Protein AF-A0A1V3XJY5-F1 (afdb_monomer)

Solvent-accessible surface area (backbone atoms only — not comparable to full-atom values): 13112 Å² total; per-residue (Å²): 131,85,22,52,78,32,74,66,42,52,51,49,52,53,53,47,43,46,50,48,40,36,87,58,99,60,91,80,76,44,44,42,53,53,15,54,51,52,55,47,29,68,76,37,78,92,48,68,68,65,47,76,50,72,48,94,48,39,51,38,57,68,57,44,88,86,52,63,75,58,64,58,42,40,54,30,63,40,58,57,73,48,75,45,55,51,95,55,73,90,61,71,82,46,46,55,86,82,66,56,80,56,16,53,60,34,31,56,31,50,77,70,73,41,82,72,57,94,84,62,56,71,54,31,76,89,36,78,92,41,70,87,46,62,41,77,49,71,97,41,44,71,60,53,54,51,49,56,62,69,66,51,61,64,62,57,70,70,58,37,50,54,39,39,50,50,39,51,64,69,44,48,86,78,39,88,88,59,67,62,64,63,60,25,72,59,42,61,77,93,46,23,66,64,46,42,53,51,43,50,52,51,51,44,68,73,67,53,76,83,77,76,79,88,77,82,89,131

Sequence (218 aa):
MYGGDSPQYQEAIRNMDYNLGRQLPTSMGGSGLLGAVADWEVANPTEQFSTLVVTDHGEIGPQNFSITHGFQSPRETATFLIFDPAFNDVRDGYINNSWQIVSTTPTIMDQFGIPPLPYMQGAPLTSANFDGTYVDPGPNLFSVLSADFAGQGYPDIATTLSLGSRTVAATIPYLVYSPIQNIVDAVPSFLQLPVSWLGAGVYQSLNTPHRSGSGSPA

InterPro domains:
  IPR017850 Alkaline-phosphatase-like, core domain superfamily [G3DSA:3.40.720.10] (1-133)
  IPR017850 Alkaline-phosphatase-like, core domain superfamily [SSF53649] (4-126)

Mean predicted aligned error: 12.39 Å

Foldseek 3Di:
DFWCPDPVVVVVVVVVCQQPWPPDPDDQATHHDVSVQVVVCVVVVVDHDWDKDKDPFAWDPDCLVVDTDQLQFLRGRDMDMDTDGPPDCPQPQKDFPVDDPLQPVQQVCVSVVHHDDPPRDDHHPPDPVCVPGIDRCDPCVVVVVVVSSVPGHGPPPVVSLVSLLVSCVVCVVVPPPPDLQSSLVSDPPVCSVVSVVSSVVVCCVVPVPPPPPPDDDD

Secondary structure (DSSP, 8-state):
---TTSHHHHHHHHHHHHHHHB--SSSS--BSHHHHHHHHHHH-TT----EEEE-S----SS-BTTB-SSS--HHHH---EEEE-TT--TTTT-B-TT--GGGHHHHHHHHTTPPPPTT--S--TTSGGGTTT-B--GGGHHHHHHHHHHTPPPPPHHHHHHHHHHHHHHHGGG-TTS-THHHHHHS-HHHHHHHHHHHHHHHHHHHS----------

Nearest PDB structures (foldseek):
  7p24-assembly1_AAA  TM=7.197E-01  e=1.206E+00  Bacteroides thetaiotaomicron VPI-5482
  7lj2-assembly2_B  TM=5.888E-01  e=2.680E+00  Bacteroides uniformis

pLDDT: mean 76.96, std 17.03, range [33.09, 96.44]

Structure (mmCIF, N/CA/C/O backbone):
data_AF-A0A1V3XJY5-F1
#
_entry.id   AF-A0A1V3XJY5-F1
#
loop_
_atom_site.group_PDB
_atom_site.id
_atom_site.type_symbol
_atom_site.label_atom_id
_atom_site.label_alt_id
_atom_site.label_comp_id
_atom_site.label_asym_id
_atom_site.label_entity_id
_atom_site.label_seq_id
_atom_site.pdbx_PDB_ins_code
_atom_site.Cartn_x
_atom_site.Cartn_y
_atom_site.Cartn_z
_atom_site.occupancy
_atom_site.B_iso_or_equiv
_atom_site.auth_seq_id
_atom_site.auth_comp_id
_atom_site.auth_asym_id
_atom_site.auth_atom_id
_atom_site.pdbx_PDB_model_num
ATOM 1 N N . MET A 1 1 ? 15.060 15.241 -14.725 1.00 64.00 1 MET A N 1
ATOM 2 C CA . MET A 1 1 ? 14.198 14.970 -13.555 1.00 64.00 1 MET A CA 1
ATOM 3 C C . MET A 1 1 ? 14.834 13.791 -12.808 1.00 64.00 1 MET A C 1
ATOM 5 O O . MET A 1 1 ? 15.702 13.142 -13.381 1.00 64.00 1 MET A O 1
ATOM 9 N N . TYR A 1 2 ? 14.582 13.617 -11.511 1.00 78.25 2 TYR A N 1
ATOM 10 C CA . TYR A 1 2 ? 15.312 12.647 -10.675 1.00 78.25 2 TYR A CA 1
ATOM 11 C C . TYR A 1 2 ? 14.572 11.289 -10.635 1.00 78.25 2 TYR A C 1
ATOM 13 O O . TYR A 1 2 ? 13.352 11.304 -10.738 1.00 78.25 2 TYR A O 1
ATOM 21 N N . GLY A 1 3 ? 15.279 10.151 -10.544 1.00 79.62 3 GLY A N 1
ATOM 22 C CA . GLY A 1 3 ? 14.688 8.792 -10.464 1.00 79.62 3 GLY A CA 1
ATOM 23 C C . GLY A 1 3 ? 14.810 8.160 -9.068 1.00 79.62 3 GLY A C 1
ATOM 24 O O . GLY A 1 3 ? 15.419 8.765 -8.188 1.00 79.62 3 GLY A O 1
ATOM 25 N N . GLY A 1 4 ? 14.296 6.940 -8.875 1.00 83.12 4 GLY A N 1
ATOM 26 C CA . GLY A 1 4 ? 14.170 6.271 -7.565 1.00 83.12 4 GLY A CA 1
ATOM 27 C C . GLY A 1 4 ? 15.469 6.068 -6.773 1.00 83.12 4 GLY A C 1
ATOM 28 O O . GLY A 1 4 ? 15.459 6.074 -5.546 1.00 83.12 4 GLY A O 1
ATOM 29 N N . ASP A 1 5 ? 16.609 5.972 -7.461 1.00 85.06 5 ASP A N 1
ATOM 30 C CA . ASP A 1 5 ? 17.930 5.810 -6.831 1.00 85.06 5 ASP A CA 1
ATOM 31 C C . ASP A 1 5 ? 18.604 7.160 -6.481 1.00 85.06 5 ASP A C 1
ATOM 33 O O . ASP A 1 5 ? 19.794 7.206 -6.163 1.00 85.06 5 ASP A O 1
ATOM 37 N N . SER A 1 6 ? 17.889 8.289 -6.580 1.00 87.44 6 SER A N 1
ATOM 38 C CA . SER A 1 6 ? 18.474 9.618 -6.380 1.00 87.44 6 SER A CA 1
ATOM 39 C C . SER A 1 6 ? 18.374 10.133 -4.933 1.00 87.44 6 SER A C 1
ATOM 41 O O . SER A 1 6 ? 17.432 9.805 -4.206 1.00 87.44 6 SER A O 1
ATOM 43 N N . PRO A 1 7 ? 19.271 11.055 -4.522 1.00 92.06 7 PRO A N 1
ATOM 44 C CA . PRO A 1 7 ? 19.133 11.767 -3.250 1.00 92.06 7 PRO A CA 1
ATOM 45 C C . PRO A 1 7 ? 17.808 12.531 -3.121 1.00 92.06 7 PRO A C 1
ATOM 47 O O . PRO A 1 7 ? 17.246 12.620 -2.040 1.00 92.06 7 PRO A O 1
ATOM 50 N N . GLN A 1 8 ? 17.273 13.068 -4.219 1.00 91.62 8 GLN A N 1
ATOM 51 C CA . GLN A 1 8 ? 16.001 13.796 -4.214 1.00 91.62 8 GLN A CA 1
ATOM 52 C C . GLN A 1 8 ? 14.806 12.874 -3.984 1.00 91.62 8 GLN A C 1
ATOM 54 O O . GLN A 1 8 ? 13.873 13.280 -3.298 1.00 91.62 8 GLN A O 1
ATOM 59 N N . TYR A 1 9 ? 14.837 11.647 -4.513 1.00 89.62 9 TYR A N 1
ATOM 60 C CA . TYR A 1 9 ? 13.829 10.642 -4.185 1.00 89.62 9 TYR A CA 1
ATOM 61 C C . TYR A 1 9 ? 13.901 10.277 -2.697 1.00 89.62 9 TYR A C 1
ATOM 63 O O . TYR A 1 9 ? 12.884 10.262 -2.010 1.00 89.62 9 TYR A O 1
ATOM 71 N N . GLN A 1 10 ? 15.112 10.113 -2.155 1.00 90.88 10 GLN A N 1
ATOM 72 C CA . GLN A 1 10 ? 15.310 9.881 -0.723 1.00 90.88 10 GLN A CA 1
ATOM 73 C C . GLN A 1 10 ? 14.744 11.022 0.145 1.00 90.88 10 GLN A C 1
ATOM 75 O O . GLN 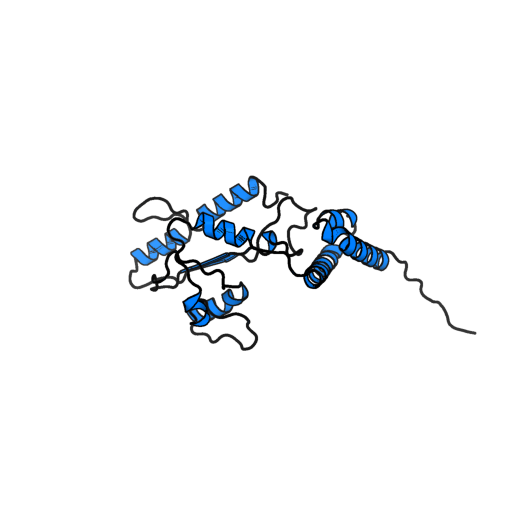A 1 10 ? 14.054 10.762 1.131 1.00 90.88 10 GLN A O 1
ATOM 80 N N . GLU A 1 11 ? 14.996 12.281 -0.221 1.00 93.75 11 GLU A N 1
ATOM 81 C CA . GLU A 1 11 ? 14.419 13.443 0.469 1.00 93.75 11 GLU A CA 1
ATOM 82 C C . GLU A 1 11 ? 12.893 13.509 0.323 1.00 93.75 11 GLU A C 1
ATOM 84 O O . GLU A 1 11 ? 12.199 13.850 1.279 1.00 93.75 11 GLU A O 1
ATOM 89 N N . ALA A 1 12 ? 12.342 13.134 -0.835 1.00 91.62 12 ALA A N 1
ATOM 90 C CA . ALA A 1 12 ? 10.897 13.062 -1.031 1.00 91.62 12 ALA A CA 1
ATOM 91 C C . ALA A 1 12 ? 10.245 12.037 -0.088 1.00 91.62 12 ALA A C 1
ATOM 93 O O . ALA A 1 12 ? 9.227 12.347 0.527 1.00 91.62 12 ALA A O 1
ATOM 94 N N . ILE A 1 13 ? 10.863 10.865 0.100 1.00 90.38 13 ILE A N 1
ATOM 95 C CA . ILE A 1 13 ? 10.392 9.862 1.067 1.00 90.38 13 ILE A CA 1
ATOM 96 C C . ILE A 1 13 ? 10.471 10.391 2.505 1.00 90.38 13 ILE A C 1
ATOM 98 O O . ILE A 1 13 ? 9.514 10.225 3.255 1.00 90.38 13 ILE A O 1
ATOM 102 N N . ARG A 1 14 ? 11.548 11.091 2.889 1.00 89.62 14 ARG A N 1
ATOM 103 C CA . ARG A 1 14 ? 11.651 11.729 4.220 1.00 89.62 14 ARG A CA 1
ATOM 104 C C . ARG A 1 14 ? 10.570 12.787 4.448 1.00 89.62 14 ARG A C 1
ATOM 106 O O . ARG A 1 14 ? 10.0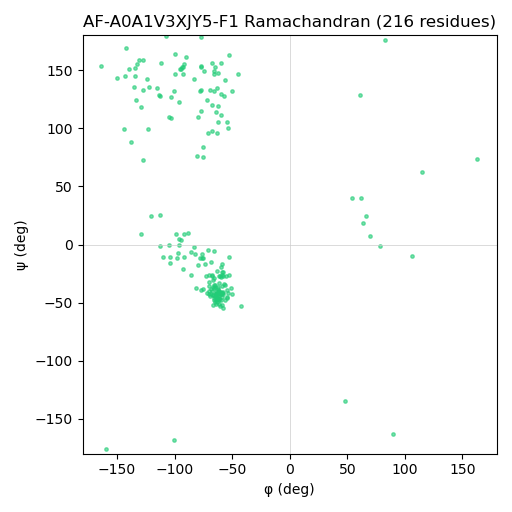12 12.874 5.538 1.00 89.62 14 ARG A O 1
ATOM 113 N N . ASN A 1 15 ? 10.263 13.581 3.426 1.00 90.62 15 ASN A N 1
ATOM 114 C CA . ASN A 1 15 ? 9.192 14.572 3.491 1.00 90.62 15 ASN A CA 1
ATOM 115 C C . ASN A 1 15 ? 7.811 13.911 3.577 1.00 90.62 15 ASN A C 1
ATOM 117 O O . ASN A 1 15 ? 6.942 14.408 4.290 1.00 90.62 15 ASN A O 1
ATOM 121 N N . MET A 1 16 ? 7.595 12.802 2.866 1.00 90.88 16 MET A N 1
ATOM 122 C CA . MET A 1 16 ? 6.364 12.018 2.966 1.00 90.88 16 MET A CA 1
ATOM 123 C C . MET A 1 16 ? 6.197 11.441 4.376 1.00 90.88 16 MET A C 1
ATOM 125 O O . MET A 1 16 ? 5.160 11.681 4.984 1.00 90.88 16 MET A O 1
ATOM 129 N N . ASP A 1 17 ? 7.232 10.800 4.929 1.00 88.25 17 ASP A N 1
ATOM 130 C CA . ASP A 1 17 ? 7.248 10.268 6.302 1.00 88.25 17 ASP A CA 1
ATOM 131 C C . ASP A 1 17 ? 6.894 11.348 7.338 1.00 88.25 17 ASP A C 1
ATOM 133 O O . ASP A 1 17 ? 6.023 11.155 8.187 1.00 88.25 17 ASP A O 1
ATOM 137 N N . TYR A 1 18 ? 7.487 12.540 7.202 1.00 84.94 18 TYR A N 1
ATOM 138 C CA . TYR A 1 18 ? 7.188 13.678 8.071 1.00 84.94 18 TYR A CA 1
ATOM 139 C C . TYR A 1 18 ? 5.716 14.117 8.019 1.00 84.94 18 TYR A C 1
ATOM 141 O O . TYR A 1 18 ? 5.127 14.402 9.061 1.00 84.94 18 TYR A O 1
ATOM 149 N N . ASN A 1 19 ? 5.122 14.174 6.822 1.00 87.94 19 ASN A N 1
ATOM 150 C CA . ASN A 1 19 ? 3.728 14.590 6.646 1.00 87.94 19 ASN A CA 1
ATOM 151 C C . ASN A 1 19 ? 2.729 13.504 7.062 1.00 87.94 19 ASN A C 1
ATOM 153 O O . ASN A 1 19 ? 1.683 13.823 7.630 1.00 87.94 19 ASN A O 1
ATOM 157 N N . LEU A 1 20 ? 3.033 12.236 6.769 1.00 88.81 20 LEU A N 1
ATOM 158 C CA . LEU A 1 20 ? 2.170 11.113 7.108 1.00 88.81 20 LEU A CA 1
ATOM 159 C C . LEU A 1 20 ? 2.099 10.945 8.623 1.00 88.81 20 LEU A C 1
ATOM 161 O O . LEU A 1 20 ? 1.011 10.920 9.187 1.00 88.81 20 LEU A O 1
ATOM 165 N N . GLY A 1 21 ? 3.242 10.866 9.290 1.00 78.50 21 GLY A N 1
ATOM 166 C CA . GLY A 1 21 ? 3.258 10.489 10.691 1.00 78.50 21 GLY A CA 1
ATOM 167 C C . GLY A 1 21 ? 4.635 10.058 11.137 1.00 78.50 21 GLY A C 1
ATOM 168 O O . GLY A 1 21 ? 4.860 8.868 11.335 1.00 78.50 21 GLY A O 1
ATOM 169 N N . ARG A 1 22 ? 5.570 10.996 11.308 1.00 66.25 22 ARG A N 1
ATOM 170 C CA . ARG A 1 22 ? 6.879 10.639 11.862 1.00 66.25 22 ARG A CA 1
ATOM 171 C C . ARG A 1 22 ? 6.691 10.106 13.284 1.00 66.25 22 ARG A C 1
ATOM 173 O O . ARG A 1 22 ? 6.264 10.857 14.163 1.00 66.25 22 ARG A O 1
ATOM 180 N N . GLN A 1 23 ? 7.085 8.853 13.532 1.00 53.00 23 GLN A N 1
ATOM 181 C CA . GLN A 1 23 ? 7.246 8.327 14.892 1.00 53.00 23 GLN A CA 1
ATOM 182 C C . GLN A 1 23 ? 8.354 9.120 15.597 1.00 53.00 23 GLN A C 1
ATOM 184 O O . GLN A 1 23 ? 9.549 8.863 15.428 1.00 53.00 23 GLN A O 1
ATOM 189 N N . LEU A 1 24 ? 7.969 10.136 16.365 1.00 49.34 24 LEU A N 1
ATOM 190 C CA . LEU A 1 24 ? 8.859 10.765 17.328 1.00 49.34 24 LEU A CA 1
ATOM 191 C C . LEU A 1 24 ? 8.844 9.938 18.622 1.00 49.34 24 LEU A C 1
ATOM 193 O O . LEU A 1 24 ? 7.796 9.424 19.012 1.00 49.34 24 LEU A O 1
ATOM 197 N N . PRO A 1 25 ? 9.992 9.785 19.300 1.00 44.50 25 PRO A N 1
ATOM 198 C CA . PRO A 1 25 ? 10.079 9.038 20.545 1.00 44.50 25 PRO A CA 1
ATOM 199 C C . PRO A 1 25 ? 9.484 9.855 21.699 1.00 44.50 25 PRO A C 1
ATOM 201 O O . PRO A 1 25 ? 10.233 10.389 22.509 1.00 44.50 25 PRO A O 1
ATOM 204 N N . THR A 1 26 ? 8.159 9.975 21.797 1.00 43.12 26 THR A N 1
ATOM 205 C CA . THR A 1 26 ? 7.501 10.531 22.991 1.00 43.12 26 THR A CA 1
ATOM 206 C C . THR A 1 26 ? 6.112 9.948 23.221 1.00 43.12 26 THR A C 1
ATOM 208 O O . THR A 1 26 ? 5.339 9.724 22.296 1.00 43.12 26 THR A O 1
ATOM 211 N N . SER A 1 27 ? 5.793 9.759 24.500 1.00 50.22 27 SER A N 1
ATOM 212 C CA . SER A 1 27 ? 4.447 9.570 25.034 1.00 50.22 27 SER A CA 1
ATOM 213 C C . SER A 1 27 ? 3.535 10.731 24.608 1.00 50.22 27 SER A C 1
ATOM 215 O O . SER A 1 27 ? 3.662 11.818 25.167 1.00 50.22 27 SER A O 1
ATOM 217 N N . MET A 1 28 ? 2.647 10.461 23.643 1.00 50.22 28 MET A N 1
ATOM 218 C CA . MET A 1 28 ? 1.654 11.354 23.015 1.00 50.22 28 MET A CA 1
ATOM 219 C C . MET A 1 28 ? 2.216 12.584 22.274 1.00 50.22 28 MET A C 1
ATOM 221 O O . MET A 1 28 ? 2.995 13.363 22.817 1.00 50.22 28 MET A O 1
ATOM 225 N N . GLY A 1 29 ? 1.775 12.764 21.023 1.00 49.47 29 GLY A N 1
ATOM 226 C CA . GLY A 1 29 ? 2.174 13.856 20.127 1.00 49.47 29 GLY A CA 1
ATOM 227 C C . GLY A 1 29 ? 2.946 13.378 18.895 1.00 49.47 29 GLY A C 1
ATOM 228 O O . GLY A 1 29 ? 4.112 13.732 18.710 1.00 49.47 29 GLY A O 1
ATOM 229 N N . GLY A 1 30 ? 2.313 12.563 18.046 1.00 56.00 30 GLY A N 1
ATOM 230 C CA . GLY A 1 30 ? 2.803 12.377 16.679 1.00 56.00 30 GLY A CA 1
ATOM 231 C C . GLY A 1 30 ? 2.674 13.691 15.897 1.00 56.00 30 GLY A C 1
ATOM 232 O O . GLY A 1 30 ? 1.752 14.465 16.130 1.00 56.00 30 GLY A O 1
ATOM 233 N N . SER A 1 31 ? 3.586 13.974 14.967 1.00 69.75 31 SER A N 1
ATOM 234 C CA . SER A 1 31 ? 3.396 15.054 13.984 1.00 69.75 31 SER A CA 1
ATOM 235 C C . SER A 1 31 ? 2.766 14.499 12.709 1.00 69.75 31 SER A C 1
ATOM 237 O O . SER A 1 31 ? 3.022 13.348 12.371 1.00 69.75 31 SER A O 1
ATOM 239 N N . GLY A 1 32 ? 2.026 15.314 11.958 1.00 83.38 32 GLY A N 1
ATOM 240 C CA . GLY A 1 32 ? 1.438 14.901 10.678 1.00 83.38 32 GLY A CA 1
ATOM 241 C C . GLY A 1 32 ? 0.042 14.294 10.820 1.00 83.38 32 GLY A C 1
ATOM 242 O O . GLY A 1 32 ? -0.629 14.483 11.835 1.00 83.38 32 GLY A O 1
ATOM 243 N N . LEU A 1 33 ? -0.414 13.594 9.781 1.00 88.88 33 LEU A N 1
ATOM 244 C CA . LEU A 1 33 ? -1.784 13.083 9.700 1.00 88.88 33 LEU A CA 1
ATOM 245 C C . LEU A 1 33 ? -2.092 12.034 10.779 1.00 88.88 33 LEU A C 1
ATOM 247 O O . LEU A 1 33 ? -3.085 12.171 11.487 1.00 88.88 33 LEU A O 1
ATOM 251 N N . LEU A 1 34 ? -1.235 11.023 10.939 1.00 89.25 34 LEU A N 1
ATOM 252 C CA . LEU A 1 34 ? -1.440 9.954 11.926 1.00 89.25 34 LEU A CA 1
ATOM 253 C C . LEU A 1 34 ? -1.317 10.465 13.368 1.00 89.25 34 LEU A C 1
ATOM 255 O O . LEU A 1 34 ? -1.963 9.939 14.267 1.00 89.25 34 LEU A O 1
ATOM 259 N N . GLY A 1 35 ? -0.542 11.532 13.587 1.00 86.12 35 GLY A N 1
ATOM 260 C CA . GLY A 1 35 ? -0.515 12.236 14.869 1.00 86.12 35 GLY A CA 1
ATOM 261 C C . GLY A 1 35 ? -1.856 12.888 15.204 1.00 86.12 35 GLY A C 1
ATOM 262 O O . GLY A 1 35 ? -2.353 12.726 16.312 1.00 86.12 35 GLY A O 1
ATOM 263 N N . ALA A 1 36 ? -2.478 13.559 14.229 1.00 87.19 36 ALA A N 1
ATOM 264 C CA . ALA A 1 36 ? -3.799 14.160 14.408 1.00 87.19 36 ALA A CA 1
ATOM 265 C C . ALA A 1 36 ? -4.905 13.111 14.636 1.00 87.19 36 ALA A C 1
ATOM 267 O O . ALA A 1 36 ? -5.823 13.364 15.414 1.00 87.19 36 ALA A O 1
ATOM 268 N N . VAL A 1 37 ? -4.806 11.942 13.988 1.00 89.25 37 VAL A N 1
ATOM 269 C CA . VAL A 1 37 ? -5.681 10.787 14.259 1.00 89.25 37 VAL A CA 1
ATOM 270 C C . VAL A 1 37 ? -5.521 10.341 15.713 1.00 89.25 37 VAL A C 1
ATOM 272 O O . VAL A 1 37 ? -6.501 10.332 16.451 1.00 89.25 37 VAL A O 1
ATOM 275 N N . ALA A 1 38 ? -4.289 10.087 16.159 1.00 87.31 38 ALA A N 1
ATOM 276 C CA . ALA A 1 38 ? -4.024 9.661 17.532 1.00 87.31 38 ALA A CA 1
ATOM 277 C C . ALA A 1 38 ? -4.508 10.685 18.579 1.00 87.31 38 ALA A C 1
ATOM 279 O O . ALA A 1 38 ? -5.125 10.312 19.576 1.00 87.31 38 ALA A O 1
ATOM 280 N N . ASP A 1 39 ? -4.276 11.983 18.353 1.00 86.88 39 ASP A N 1
ATOM 281 C CA . ASP A 1 39 ? -4.747 13.046 19.250 1.00 86.88 39 ASP A CA 1
ATOM 282 C C . ASP A 1 39 ? -6.284 13.077 19.342 1.00 86.88 39 ASP A C 1
ATOM 284 O O . ASP A 1 39 ? -6.838 13.295 20.426 1.00 86.88 39 ASP A O 1
ATOM 288 N N . TRP A 1 40 ? -6.984 12.834 18.226 1.00 90.25 40 TRP A N 1
ATOM 289 C CA . TRP A 1 40 ? -8.442 12.734 18.219 1.00 90.25 40 TRP A CA 1
ATOM 290 C C . TRP A 1 40 ? -8.934 11.544 19.038 1.00 90.25 40 TRP A C 1
ATOM 292 O O . TRP A 1 40 ? -9.835 11.717 19.855 1.00 90.25 40 TRP A O 1
ATOM 302 N N . GLU A 1 41 ? -8.353 10.363 18.844 1.00 91.06 41 GLU A N 1
ATOM 303 C CA . GLU A 1 41 ? -8.753 9.133 19.540 1.00 91.06 41 GLU A CA 1
ATOM 304 C C . GLU A 1 41 ? -8.490 9.216 21.047 1.00 91.06 41 GLU A C 1
ATOM 306 O O . GLU A 1 41 ? -9.294 8.751 21.854 1.00 91.06 41 GLU A O 1
ATOM 311 N N . VAL A 1 42 ? -7.416 9.899 21.458 1.00 89.12 42 VAL A N 1
ATOM 312 C CA . VAL A 1 42 ? -7.161 10.202 22.875 1.00 89.12 42 VAL A CA 1
ATOM 313 C C . VAL A 1 42 ? -8.236 11.128 23.451 1.00 89.12 42 VAL A C 1
ATOM 315 O O . VAL A 1 42 ? -8.705 10.912 24.571 1.00 89.12 42 VAL A O 1
ATOM 318 N N . ALA A 1 43 ? -8.624 12.173 22.715 1.00 92.25 43 ALA A N 1
ATOM 319 C CA . ALA A 1 43 ? -9.654 13.113 23.157 1.00 92.25 43 ALA A CA 1
ATOM 320 C C . ALA A 1 43 ? -11.073 12.514 23.109 1.00 92.25 43 ALA A C 1
ATOM 322 O O . ALA A 1 43 ? -11.937 12.920 23.890 1.00 92.25 43 ALA A O 1
ATOM 323 N N . ASN A 1 44 ? -11.301 11.540 22.226 1.00 95.19 44 ASN A N 1
ATOM 324 C CA . ASN A 1 44 ? -12.582 10.892 21.970 1.00 95.19 44 ASN A CA 1
ATOM 325 C C . ASN A 1 44 ? -12.422 9.365 22.085 1.00 95.19 44 ASN A C 1
ATOM 327 O O . ASN A 1 44 ? -12.492 8.666 21.080 1.00 95.19 44 ASN A O 1
ATOM 331 N N . PRO A 1 45 ? -12.264 8.808 23.302 1.00 92.12 45 PRO A N 1
ATOM 332 C CA . PRO A 1 45 ? -11.891 7.400 23.510 1.00 92.12 45 PRO A CA 1
ATOM 333 C C . PRO A 1 45 ? -12.937 6.373 23.043 1.00 92.12 45 PRO A C 1
ATOM 335 O O . PRO A 1 45 ? -12.711 5.168 23.124 1.00 92.12 45 PRO A O 1
ATOM 338 N N . THR A 1 46 ? -14.110 6.828 22.604 1.00 96.44 46 THR A N 1
ATOM 339 C CA . THR A 1 46 ? -15.163 5.997 22.006 1.00 96.44 46 THR A CA 1
ATOM 340 C C . THR A 1 46 ? -15.128 5.997 20.477 1.00 96.44 46 THR A C 1
ATOM 342 O O . THR A 1 46 ? -15.984 5.371 19.858 1.00 96.44 46 THR A O 1
ATOM 345 N N . GLU A 1 47 ? -14.190 6.717 19.867 1.00 95.19 47 GLU A N 1
ATOM 346 C CA . GLU A 1 47 ? -14.015 6.844 18.424 1.00 95.19 47 GLU A CA 1
ATOM 347 C C . GLU A 1 47 ? -12.609 6.380 18.037 1.00 95.19 47 GLU A C 1
ATOM 349 O O . GLU A 1 47 ? -11.636 6.742 18.693 1.00 95.19 47 GLU A O 1
ATOM 354 N N . GLN A 1 48 ? -12.515 5.591 16.966 1.00 93.81 48 GLN A N 1
ATOM 355 C CA . GLN A 1 48 ? -11.256 5.207 16.329 1.00 93.81 48 GLN A CA 1
ATOM 356 C C . GLN A 1 48 ? -11.405 5.219 14.809 1.00 93.81 48 GLN A C 1
ATOM 358 O O . GLN A 1 48 ? -12.499 4.996 14.278 1.00 93.81 48 GLN A O 1
ATOM 363 N N . PHE A 1 49 ? -10.306 5.486 14.111 1.00 93.50 49 PHE A N 1
ATOM 364 C CA . PHE A 1 49 ? -10.233 5.521 12.658 1.00 93.50 49 PHE A CA 1
ATOM 365 C C . PHE A 1 49 ? -9.629 4.232 12.114 1.00 93.50 49 PHE A C 1
ATOM 367 O O . PHE A 1 49 ? -8.547 3.826 12.514 1.00 93.50 49 PHE A O 1
ATOM 374 N N . SER A 1 50 ? -10.270 3.645 11.101 1.00 95.12 50 SER A N 1
ATOM 375 C CA . SER A 1 50 ? -9.587 2.658 10.265 1.00 95.12 50 SER A CA 1
ATOM 376 C C . SER A 1 50 ? -8.656 3.393 9.302 1.00 95.12 50 SER A C 1
ATOM 378 O O . SER A 1 50 ? -9.117 4.132 8.425 1.00 95.12 50 SER A O 1
ATOM 380 N N . THR A 1 51 ? -7.352 3.182 9.44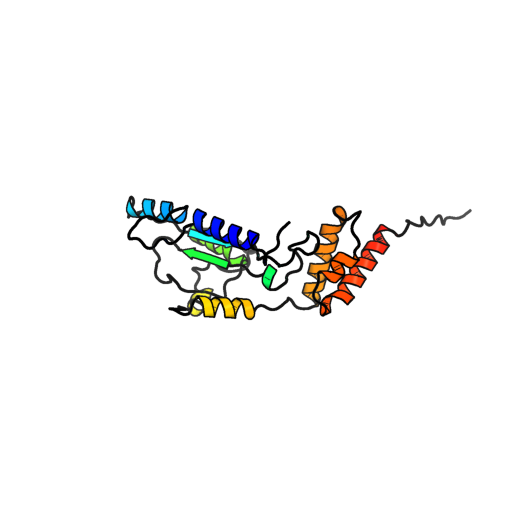1 1.00 93.81 51 THR A N 1
ATOM 381 C CA . THR A 1 51 ? -6.323 3.818 8.618 1.00 93.81 51 THR A CA 1
ATOM 382 C C . THR A 1 51 ? -5.796 2.839 7.576 1.00 93.81 51 THR A C 1
ATOM 384 O O . THR A 1 51 ? -5.348 1.744 7.899 1.00 93.81 51 THR A O 1
ATOM 387 N N . LEU A 1 52 ? -5.809 3.243 6.303 1.00 95.00 52 LEU A N 1
ATOM 388 C CA . LEU A 1 52 ? -5.227 2.480 5.199 1.00 95.00 52 LEU A CA 1
ATOM 389 C C . LEU A 1 52 ? -4.306 3.384 4.379 1.00 95.00 52 LEU A C 1
ATOM 391 O O . LEU A 1 52 ? -4.751 4.365 3.784 1.00 95.00 52 LEU A O 1
ATOM 395 N N . VAL A 1 53 ? -3.025 3.031 4.326 1.00 94.44 53 VAL A N 1
ATOM 396 C CA . VAL A 1 53 ? -2.007 3.694 3.501 1.00 94.44 53 VAL A CA 1
ATOM 397 C C . VAL A 1 53 ? -1.564 2.706 2.438 1.00 94.44 53 VAL A C 1
ATOM 399 O O . VAL A 1 53 ? -1.214 1.579 2.764 1.00 94.44 53 VAL A O 1
ATOM 402 N N . VAL A 1 54 ? -1.576 3.102 1.170 1.00 94.75 54 VAL A N 1
ATOM 403 C CA . VAL A 1 54 ? -1.227 2.219 0.051 1.00 94.75 54 VAL A CA 1
ATOM 404 C C . VAL A 1 54 ? -0.478 2.994 -1.021 1.00 94.75 54 VAL A C 1
ATOM 406 O O . VAL A 1 54 ? -0.785 4.162 -1.265 1.00 94.75 54 VAL A O 1
ATOM 409 N N . THR A 1 55 ? 0.483 2.344 -1.675 1.00 92.06 55 THR A N 1
ATOM 410 C CA . THR A 1 55 ? 1.071 2.850 -2.919 1.00 92.06 55 THR A CA 1
ATOM 411 C C . THR A 1 55 ? 0.459 2.145 -4.121 1.00 92.06 55 THR A C 1
ATOM 413 O O . THR A 1 55 ? 0.103 0.969 -4.073 1.00 92.06 55 THR A O 1
ATOM 416 N N . ASP A 1 56 ? 0.323 2.857 -5.228 1.00 85.69 56 ASP A N 1
ATOM 417 C CA . ASP A 1 56 ? -0.105 2.277 -6.497 1.00 85.69 56 ASP A CA 1
ATOM 418 C C . ASP A 1 56 ? 0.970 1.356 -7.084 1.00 85.69 56 ASP A C 1
ATOM 420 O O . ASP A 1 56 ? 0.667 0.243 -7.517 1.00 85.69 56 ASP A O 1
ATOM 424 N N . HIS A 1 57 ? 2.225 1.803 -7.062 1.00 87.06 57 HIS A N 1
ATOM 425 C CA . HIS A 1 57 ? 3.381 1.074 -7.566 1.00 87.06 57 HIS A CA 1
ATOM 426 C C . HIS A 1 57 ? 4.694 1.609 -6.959 1.00 87.06 57 HIS A C 1
ATOM 428 O O . HIS A 1 57 ? 4.695 2.471 -6.078 1.00 87.06 57 HIS A O 1
ATOM 434 N N . GLY A 1 58 ? 5.820 1.067 -7.417 1.00 84.25 58 GLY A N 1
ATOM 435 C CA . GLY A 1 58 ? 7.174 1.478 -7.055 1.00 84.25 58 GLY A CA 1
ATOM 436 C C . GLY A 1 58 ? 7.817 2.371 -8.118 1.00 84.25 58 GLY A C 1
ATOM 437 O O . GLY A 1 58 ? 7.161 2.846 -9.046 1.00 84.25 58 GLY A O 1
ATOM 438 N N . GLU A 1 59 ? 9.124 2.599 -8.001 1.00 82.19 59 GLU A N 1
ATOM 439 C CA . GLU A 1 59 ? 9.890 3.512 -8.859 1.00 82.19 59 GLU A CA 1
ATOM 440 C C . GLU A 1 59 ? 11.202 2.854 -9.305 1.00 82.19 59 GLU A C 1
ATOM 442 O O . GLU A 1 59 ? 11.842 2.114 -8.551 1.00 82.19 59 GLU A O 1
ATOM 447 N N . ILE A 1 60 ? 11.630 3.144 -10.535 1.00 76.62 60 ILE A N 1
ATOM 448 C CA . ILE A 1 60 ? 12.924 2.699 -11.060 1.00 76.62 60 ILE A CA 1
ATOM 449 C C . ILE A 1 60 ? 13.998 3.773 -10.846 1.00 76.62 60 ILE A C 1
ATOM 451 O O . ILE A 1 60 ? 13.735 4.973 -10.838 1.00 76.62 60 ILE A O 1
ATOM 455 N N . GLY A 1 61 ? 15.256 3.361 -10.734 1.00 67.62 61 GLY A N 1
ATOM 456 C CA . GLY A 1 61 ? 16.401 4.260 -10.870 1.00 67.62 61 GLY A CA 1
ATOM 457 C C . GLY A 1 61 ? 17.329 3.728 -11.958 1.00 67.62 61 GLY A C 1
ATOM 458 O O . GLY A 1 61 ? 17.475 2.509 -12.049 1.00 67.62 61 GLY A O 1
ATOM 459 N N . PRO A 1 62 ? 17.974 4.558 -12.799 1.00 64.38 62 PRO A N 1
ATOM 460 C CA . PRO A 1 62 ? 17.767 5.981 -13.088 1.00 64.38 62 PRO A CA 1
ATOM 461 C C . PRO A 1 62 ? 16.561 6.246 -14.011 1.00 64.38 62 PRO A C 1
ATOM 463 O O . PRO A 1 62 ? 15.889 5.332 -14.476 1.00 64.38 62 PRO A O 1
ATOM 466 N N . GLN A 1 63 ? 16.302 7.528 -14.295 1.00 58.12 63 GLN A N 1
ATOM 467 C CA . GLN A 1 63 ? 15.266 7.943 -15.236 1.00 58.12 63 GLN A CA 1
ATOM 468 C C . GLN A 1 63 ? 15.585 7.408 -16.640 1.00 58.12 63 GLN A C 1
ATOM 470 O O . GLN A 1 63 ? 16.460 7.938 -17.327 1.00 58.12 63 GLN A O 1
ATOM 475 N N . ASN A 1 64 ? 14.862 6.385 -17.083 1.00 52.56 64 ASN A N 1
ATOM 476 C CA . ASN A 1 64 ? 14.958 5.894 -18.449 1.00 52.56 64 ASN A CA 1
ATOM 477 C C . ASN A 1 64 ? 14.232 6.864 -19.387 1.00 52.56 64 ASN A C 1
ATOM 479 O O . ASN A 1 64 ? 13.061 6.698 -19.708 1.00 52.56 64 ASN A O 1
ATOM 483 N N . PHE A 1 65 ? 14.934 7.921 -19.804 1.00 52.38 65 PHE A N 1
ATOM 484 C CA . PHE A 1 65 ? 14.484 8.838 -20.859 1.00 52.38 65 PHE A CA 1
ATOM 485 C C . PHE A 1 65 ? 13.081 9.438 -20.622 1.00 52.38 65 PHE A C 1
ATOM 487 O O . PHE A 1 65 ? 12.292 9.577 -21.552 1.00 52.38 65 PHE A O 1
ATOM 494 N N . SER A 1 66 ? 12.787 9.801 -19.365 1.00 52.81 66 SER A N 1
ATOM 495 C CA . SER A 1 66 ? 11.493 10.343 -18.901 1.00 52.81 66 SER A CA 1
ATOM 496 C C . SER A 1 66 ? 10.315 9.359 -18.876 1.00 52.81 66 SER A C 1
ATOM 498 O O . SER A 1 66 ? 9.205 9.778 -18.562 1.00 52.81 66 SER A O 1
ATOM 500 N N . ILE A 1 67 ? 10.550 8.066 -19.120 1.00 56.59 67 ILE A N 1
ATOM 501 C CA . ILE A 1 67 ? 9.592 6.987 -18.861 1.00 56.59 67 ILE A CA 1
ATOM 502 C C . ILE A 1 67 ? 10.041 6.268 -17.586 1.00 56.59 67 ILE A C 1
ATOM 504 O O . ILE A 1 67 ? 11.076 5.604 -17.572 1.00 56.59 67 ILE A O 1
ATOM 508 N N . THR A 1 68 ? 9.297 6.440 -16.496 1.00 55.25 68 THR A N 1
ATOM 509 C CA . THR A 1 68 ? 9.644 5.871 -15.180 1.00 55.25 68 THR A CA 1
ATOM 510 C C . THR A 1 68 ? 8.807 4.647 -14.805 1.00 55.25 68 THR A C 1
ATOM 512 O O . THR A 1 68 ? 9.219 3.873 -13.947 1.00 55.25 68 THR A O 1
ATOM 515 N N . HIS A 1 69 ? 7.681 4.412 -15.492 1.00 66.12 69 HIS A N 1
ATOM 516 C CA . HIS A 1 69 ? 6.758 3.303 -15.220 1.00 66.12 69 HIS A CA 1
ATOM 517 C C . HIS A 1 69 ? 6.181 2.707 -16.517 1.00 66.12 69 HIS A C 1
ATOM 519 O O . HIS A 1 69 ? 6.311 3.280 -17.599 1.00 66.12 69 HIS A O 1
ATOM 525 N N . GLY A 1 70 ? 5.520 1.559 -16.401 1.00 63.38 70 GLY A N 1
ATOM 526 C CA . GLY A 1 70 ? 4.855 0.796 -17.456 1.00 63.38 70 GLY A CA 1
ATOM 527 C C . GLY A 1 70 ? 5.580 -0.483 -17.898 1.00 63.38 70 GLY A C 1
ATOM 528 O O . GLY A 1 70 ? 5.005 -1.265 -18.655 1.00 63.38 70 GLY A O 1
ATOM 529 N N . PHE A 1 71 ? 6.820 -0.734 -17.470 1.00 65.81 71 PHE A N 1
ATOM 530 C CA . PHE A 1 71 ? 7.614 -1.887 -17.929 1.00 65.81 71 PHE A CA 1
ATOM 531 C C . PHE A 1 71 ? 7.566 -3.082 -16.975 1.00 65.81 71 PHE A C 1
ATOM 533 O O . PHE A 1 71 ? 8.009 -4.172 -17.339 1.00 65.81 71 PHE A O 1
ATOM 540 N N . GLN A 1 72 ? 6.963 -2.893 -15.800 1.00 71.62 72 GLN A N 1
ATOM 541 C CA . GLN A 1 72 ? 6.621 -3.939 -14.839 1.00 71.62 72 GLN A CA 1
ATOM 542 C C . GLN A 1 72 ? 7.864 -4.672 -14.329 1.00 71.62 72 GLN A C 1
ATOM 544 O O . GLN A 1 72 ? 7.888 -5.894 -14.186 1.00 71.62 72 GLN A O 1
ATOM 549 N N . SER A 1 73 ? 8.929 -3.904 -14.088 1.00 74.81 73 SER A N 1
ATOM 550 C CA . SER A 1 73 ? 10.108 -4.411 -13.386 1.00 74.81 73 SER A CA 1
ATOM 551 C C . SER A 1 73 ? 9.772 -4.708 -11.919 1.00 74.81 73 SER A C 1
ATOM 553 O O . SER A 1 73 ? 8.886 -4.049 -11.380 1.00 74.81 73 SER A O 1
ATOM 555 N N . PRO A 1 74 ? 10.510 -5.600 -11.231 1.00 76.88 74 PRO A N 1
ATOM 556 C CA . PRO A 1 74 ? 10.292 -5.867 -9.808 1.00 76.88 74 PRO A CA 1
ATOM 557 C C . PRO A 1 74 ? 10.246 -4.597 -8.948 1.00 76.88 74 PRO A C 1
ATOM 559 O O . PRO A 1 74 ? 9.368 -4.439 -8.112 1.00 76.88 74 PRO A O 1
ATOM 562 N N . ARG A 1 75 ? 11.152 -3.643 -9.206 1.00 77.56 75 ARG A N 1
ATOM 563 C CA . ARG A 1 75 ? 11.187 -2.351 -8.500 1.00 77.56 75 ARG A CA 1
ATOM 564 C C . ARG A 1 75 ? 9.977 -1.466 -8.799 1.00 77.56 75 ARG A C 1
ATOM 566 O O . ARG A 1 75 ? 9.578 -0.686 -7.948 1.00 77.56 75 ARG A O 1
ATOM 573 N N . GLU A 1 76 ? 9.410 -1.579 -9.995 1.00 78.44 76 GLU A N 1
ATOM 574 C CA . GLU A 1 76 ? 8.223 -0.830 -10.404 1.00 78.44 76 GLU A CA 1
ATOM 575 C C . GLU A 1 76 ? 6.940 -1.482 -9.882 1.00 78.44 76 GLU A C 1
ATOM 577 O O . GLU A 1 76 ? 6.028 -0.783 -9.481 1.00 78.44 76 GLU A O 1
ATOM 582 N N . THR A 1 77 ? 6.845 -2.810 -9.841 1.00 80.19 77 THR A N 1
ATOM 583 C CA . THR A 1 77 ? 5.654 -3.512 -9.331 1.00 80.19 77 THR A CA 1
ATOM 584 C C . THR A 1 77 ? 5.628 -3.628 -7.809 1.00 80.19 77 THR A C 1
ATOM 586 O O . THR A 1 77 ? 4.629 -4.070 -7.245 1.00 80.19 77 THR A O 1
ATOM 589 N N . ALA A 1 78 ? 6.717 -3.247 -7.143 1.00 82.81 78 ALA A N 1
ATOM 590 C CA . ALA A 1 78 ? 6.813 -3.195 -5.696 1.00 82.81 78 ALA A CA 1
ATOM 591 C C . ALA A 1 78 ? 5.836 -2.153 -5.132 1.00 82.81 78 ALA A C 1
ATOM 593 O O . ALA A 1 78 ? 5.998 -0.954 -5.334 1.00 82.81 78 ALA A O 1
ATOM 594 N N . THR A 1 79 ? 4.837 -2.610 -4.388 1.00 88.38 79 THR A N 1
ATOM 595 C CA . THR A 1 79 ? 3.884 -1.772 -3.650 1.00 88.38 79 THR A CA 1
ATOM 596 C C . THR A 1 79 ? 3.838 -2.230 -2.196 1.00 88.38 79 THR A C 1
ATOM 598 O O . THR A 1 79 ? 4.224 -3.360 -1.883 1.00 88.38 79 THR A O 1
ATOM 601 N N . PHE A 1 80 ? 3.385 -1.354 -1.305 1.00 90.19 80 PHE A N 1
ATOM 602 C CA . PHE A 1 80 ? 3.054 -1.726 0.061 1.00 90.19 80 PHE A CA 1
ATOM 603 C C . PHE A 1 80 ? 1.682 -1.189 0.453 1.00 90.19 80 PHE A C 1
ATOM 605 O O . PHE A 1 80 ? 1.179 -0.209 -0.104 1.00 90.19 80 PHE A O 1
ATOM 612 N N . LEU A 1 81 ? 1.113 -1.829 1.469 1.00 94.06 81 LEU A N 1
ATOM 613 C CA . LEU A 1 81 ? -0.075 -1.369 2.158 1.00 94.06 81 LEU A CA 1
ATOM 614 C C . LEU A 1 81 ? 0.133 -1.514 3.668 1.00 94.06 81 LEU A C 1
ATOM 616 O O . LEU A 1 81 ? 0.629 -2.537 4.135 1.00 94.06 81 LEU A O 1
ATOM 620 N N . ILE A 1 82 ? -0.254 -0.483 4.413 1.00 93.81 82 ILE A N 1
ATOM 621 C CA . ILE A 1 82 ? -0.376 -0.487 5.872 1.00 93.81 82 ILE A CA 1
ATOM 622 C C . ILE A 1 82 ? -1.862 -0.354 6.174 1.00 93.81 82 ILE A C 1
ATOM 624 O O . ILE A 1 82 ? -2.516 0.543 5.640 1.00 93.81 82 ILE A O 1
ATOM 628 N N . PHE A 1 83 ? -2.394 -1.254 6.993 1.00 95.19 83 PHE A N 1
ATOM 629 C CA . PHE A 1 83 ? -3.789 -1.223 7.402 1.00 95.19 83 PHE A CA 1
ATOM 630 C C . PHE A 1 83 ? -3.899 -1.428 8.903 1.00 95.19 83 PHE A C 1
ATOM 632 O O . PHE A 1 83 ? -3.410 -2.426 9.427 1.00 95.19 83 PHE A O 1
ATOM 639 N N . ASP A 1 84 ? -4.556 -0.470 9.536 1.00 93.62 84 ASP A N 1
ATOM 640 C CA . ASP A 1 84 ? -4.857 -0.407 10.955 1.00 93.62 84 ASP A CA 1
ATOM 641 C C . ASP A 1 84 ? -6.386 -0.283 11.096 1.00 93.62 84 ASP A C 1
ATOM 643 O O . ASP A 1 84 ? -6.949 0.773 10.786 1.00 93.62 84 ASP A O 1
ATOM 647 N N . PRO A 1 85 ? -7.099 -1.386 11.380 1.00 94.56 85 PRO A N 1
ATOM 648 C CA . PRO A 1 85 ? -8.547 -1.372 11.544 1.00 94.56 85 PRO A CA 1
ATOM 649 C C . PRO A 1 85 ? -8.954 -0.797 12.905 1.00 94.56 85 PRO A C 1
ATOM 651 O O . PRO A 1 85 ? -8.499 -1.273 13.941 1.00 94.56 85 PRO A O 1
ATOM 654 N N . ALA A 1 86 ? -9.926 0.121 12.908 1.00 94.31 86 ALA A N 1
ATOM 655 C CA . ALA A 1 86 ? -10.480 0.677 14.139 1.00 94.31 86 ALA A CA 1
ATOM 656 C C . ALA A 1 86 ? -10.892 -0.426 15.132 1.00 94.31 86 ALA A C 1
ATOM 658 O O . ALA A 1 86 ? -11.622 -1.363 14.791 1.00 94.31 86 ALA A O 1
ATOM 659 N N . PHE A 1 87 ? -10.475 -0.252 16.382 1.00 93.44 87 PHE A N 1
ATOM 660 C CA . PHE A 1 87 ? -10.747 -1.097 17.543 1.00 93.44 87 PHE A CA 1
ATOM 661 C C . PHE A 1 87 ? -10.178 -2.523 17.465 1.00 93.44 87 PHE A C 1
ATOM 663 O O . PHE A 1 87 ? -10.654 -3.402 18.194 1.00 93.44 87 PHE A O 1
ATOM 670 N N . ASN A 1 88 ? -9.200 -2.793 16.595 1.00 92.62 88 ASN A N 1
ATOM 671 C CA . ASN A 1 88 ? -8.642 -4.132 16.427 1.00 92.62 88 ASN A CA 1
ATOM 672 C C . ASN A 1 88 ? -7.112 -4.148 16.286 1.00 92.62 88 ASN A C 1
ATOM 674 O O . ASN A 1 88 ? -6.569 -4.275 15.191 1.00 92.62 88 ASN A O 1
ATOM 678 N N . ASP A 1 89 ? -6.457 -4.220 17.442 1.00 90.25 89 ASP A N 1
ATOM 679 C CA . ASP A 1 89 ? -4.993 -4.191 17.572 1.00 90.25 89 ASP A CA 1
ATOM 680 C C . ASP A 1 89 ? -4.358 -5.602 17.556 1.00 90.25 89 ASP A C 1
ATOM 682 O O . ASP A 1 89 ? -3.185 -5.798 17.882 1.00 90.25 89 ASP A O 1
ATOM 686 N N . VAL A 1 90 ? -5.132 -6.654 17.243 1.00 89.88 90 VAL A N 1
ATOM 687 C CA . VAL A 1 90 ? -4.696 -8.060 17.411 1.00 89.88 90 VAL A CA 1
ATOM 688 C C . VAL A 1 90 ? -3.462 -8.395 16.564 1.00 89.88 90 VAL A C 1
ATOM 690 O O . VAL A 1 90 ? -2.709 -9.311 16.905 1.00 89.88 90 VAL A O 1
ATOM 693 N N . ARG A 1 91 ? -3.268 -7.688 15.446 1.00 90.94 91 ARG A N 1
ATOM 694 C CA . ARG A 1 91 ? -2.200 -7.936 14.465 1.00 90.94 91 ARG A CA 1
ATOM 695 C C . ARG A 1 91 ? -1.278 -6.727 14.281 1.00 90.94 91 ARG A C 1
ATOM 697 O O . ARG A 1 91 ? -0.617 -6.621 13.248 1.00 90.94 91 ARG A O 1
ATOM 704 N N . ASP A 1 92 ? -1.189 -5.853 15.277 1.00 91.00 92 ASP A N 1
ATOM 705 C CA . ASP A 1 92 ? -0.267 -4.720 15.241 1.00 91.00 92 ASP A CA 1
ATOM 706 C C . ASP A 1 92 ? 1.177 -5.181 15.043 1.00 91.00 92 ASP A C 1
ATOM 708 O O . ASP A 1 92 ? 1.687 -6.057 15.744 1.00 91.00 92 ASP A O 1
ATOM 712 N N . GLY A 1 93 ? 1.844 -4.594 14.049 1.00 90.19 93 GLY A N 1
ATOM 713 C CA . GLY A 1 93 ? 3.223 -4.930 13.689 1.00 90.19 93 GLY A CA 1
ATOM 714 C C . GLY A 1 93 ? 3.395 -6.210 12.861 1.00 90.19 93 GLY A C 1
ATOM 715 O O . GLY A 1 93 ? 4.524 -6.516 12.474 1.00 90.19 93 GLY A O 1
ATOM 716 N N . TYR A 1 94 ? 2.320 -6.937 12.542 1.00 94.25 94 TYR A N 1
ATOM 717 C CA . TYR A 1 94 ? 2.392 -8.115 11.675 1.00 94.25 94 TYR A CA 1
ATOM 718 C C . TYR A 1 94 ? 2.521 -7.709 10.202 1.00 94.25 94 TYR A C 1
ATOM 720 O O . TYR A 1 94 ? 2.048 -6.660 9.768 1.00 94.25 94 TYR A O 1
ATOM 728 N N . ILE A 1 95 ? 3.116 -8.594 9.405 1.00 94.00 95 ILE A N 1
ATOM 729 C CA . ILE A 1 95 ? 3.209 -8.475 7.945 1.00 94.00 95 ILE A CA 1
ATOM 730 C C . ILE A 1 95 ? 2.360 -9.545 7.254 1.00 94.00 95 ILE A C 1
ATOM 732 O O . ILE A 1 95 ? 2.102 -10.607 7.823 1.00 94.00 95 ILE A O 1
ATOM 736 N N . ASN A 1 96 ? 1.953 -9.289 6.008 1.00 92.69 96 ASN A N 1
ATOM 737 C CA . ASN A 1 96 ? 1.216 -10.244 5.180 1.00 92.69 96 ASN A CA 1
ATOM 738 C C . ASN A 1 96 ? 1.628 -10.140 3.703 1.00 92.69 96 ASN A C 1
ATOM 740 O O . ASN A 1 96 ? 1.112 -9.313 2.954 1.00 92.69 96 ASN A O 1
ATOM 744 N N . ASN A 1 97 ? 2.503 -11.046 3.266 1.00 89.44 97 ASN A N 1
ATOM 745 C CA . ASN A 1 97 ? 3.000 -11.085 1.884 1.00 89.44 97 ASN A CA 1
ATOM 746 C C . ASN A 1 97 ? 2.065 -11.810 0.906 1.00 89.44 97 ASN A C 1
ATOM 748 O O . ASN A 1 97 ? 2.360 -11.893 -0.282 1.00 89.44 97 ASN A O 1
ATOM 752 N N . SER A 1 98 ? 0.942 -12.355 1.389 1.00 89.62 98 SER A N 1
ATOM 753 C CA . SER A 1 98 ? -0.093 -12.943 0.525 1.00 89.62 98 SER A CA 1
ATOM 754 C C . SER A 1 98 ? -1.093 -11.900 0.018 1.00 89.62 98 SER A C 1
ATOM 756 O O . SER A 1 98 ? -1.951 -12.218 -0.806 1.00 89.62 98 SER A O 1
ATOM 758 N N . TRP A 1 99 ? -1.006 -10.660 0.506 1.00 91.31 99 TRP A N 1
ATOM 759 C CA . TRP A 1 99 ? -1.803 -9.553 -0.003 1.00 91.31 99 TRP A CA 1
ATOM 760 C C . TRP A 1 99 ? -1.437 -9.211 -1.453 1.00 91.31 99 TRP A C 1
ATOM 762 O O . TRP A 1 99 ? -0.298 -9.347 -1.895 1.00 91.31 99 TRP A O 1
ATOM 772 N N . GLN A 1 100 ? -2.431 -8.719 -2.188 1.00 90.75 100 GLN A N 1
ATOM 773 C CA . GLN A 1 100 ? -2.270 -8.139 -3.515 1.00 90.75 100 GLN A CA 1
ATOM 774 C C . GLN A 1 100 ? -3.055 -6.831 -3.581 1.00 90.75 100 GLN A C 1
ATOM 776 O O . GLN A 1 100 ? -4.105 -6.715 -2.953 1.00 90.75 100 GLN A O 1
ATOM 781 N N . ILE A 1 101 ? -2.620 -5.884 -4.415 1.00 92.38 101 ILE A N 1
ATOM 782 C CA . ILE A 1 101 ? -3.260 -4.562 -4.549 1.00 92.38 101 ILE A CA 1
ATOM 783 C C . ILE A 1 101 ? -4.761 -4.614 -4.881 1.00 92.38 101 ILE A C 1
ATOM 785 O O . ILE A 1 101 ? -5.520 -3.735 -4.479 1.00 92.38 101 ILE A O 1
ATOM 789 N N . VAL A 1 102 ? -5.223 -5.680 -5.544 1.00 93.50 102 VAL A N 1
ATOM 790 C CA . VAL A 1 102 ? -6.652 -5.906 -5.823 1.00 93.50 102 VAL A CA 1
ATOM 791 C C . VAL A 1 102 ? -7.493 -6.088 -4.555 1.00 93.50 102 VAL A C 1
ATOM 793 O O . VAL A 1 102 ? -8.682 -5.797 -4.573 1.00 93.50 102 VAL A O 1
ATOM 796 N N . SER A 1 103 ? -6.884 -6.479 -3.433 1.00 95.12 103 SER A N 1
ATOM 797 C CA . SER A 1 103 ? -7.540 -6.611 -2.128 1.00 95.12 103 SER A CA 1
ATOM 798 C C . SER A 1 103 ? -7.817 -5.268 -1.441 1.00 95.12 103 SER A C 1
ATOM 800 O O . SER A 1 103 ? -8.579 -5.232 -0.473 1.00 95.12 103 SER A O 1
ATOM 802 N N . THR A 1 104 ? -7.257 -4.153 -1.924 1.00 95.75 104 THR A N 1
ATOM 803 C CA . THR A 1 104 ? -7.465 -2.820 -1.331 1.00 95.75 104 THR A CA 1
ATOM 804 C C . THR A 1 104 ? -8.937 -2.408 -1.364 1.00 95.75 104 THR A C 1
ATOM 806 O O . THR A 1 104 ? -9.505 -2.061 -0.330 1.00 95.75 104 THR A O 1
ATOM 809 N N . THR A 1 105 ? -9.598 -2.493 -2.525 1.00 95.62 105 THR A N 1
ATOM 810 C CA . THR A 1 105 ? -11.013 -2.101 -2.646 1.00 95.62 105 THR A CA 1
ATOM 811 C C . THR A 1 105 ? -11.949 -3.011 -1.842 1.00 95.62 105 THR A C 1
ATOM 813 O O . THR A 1 105 ? -12.744 -2.463 -1.079 1.00 95.62 105 THR A O 1
ATOM 816 N N . PRO A 1 106 ? -11.851 -4.356 -1.913 1.00 95.56 106 PRO A N 1
ATOM 817 C CA . PRO A 1 106 ? -12.609 -5.238 -1.028 1.00 95.56 106 PRO A CA 1
ATOM 818 C C . PRO A 1 106 ? -12.405 -4.930 0.459 1.00 95.56 106 PRO A C 1
ATOM 820 O O . PRO A 1 106 ? -13.374 -4.957 1.206 1.00 95.56 106 PRO A O 1
ATOM 823 N N . THR A 1 107 ? -11.183 -4.585 0.886 1.00 95.44 107 THR A N 1
ATOM 824 C CA . THR A 1 107 ? -10.907 -4.206 2.285 1.00 95.44 107 THR A CA 1
ATOM 825 C C . THR A 1 107 ? -11.665 -2.943 2.683 1.00 95.44 107 THR A C 1
ATOM 827 O O . THR A 1 107 ? -12.331 -2.934 3.710 1.00 95.44 107 THR A O 1
ATOM 830 N N . ILE A 1 108 ? -11.634 -1.895 1.853 1.00 95.69 108 ILE A N 1
ATOM 831 C CA . ILE A 1 108 ? -12.388 -0.660 2.117 1.00 95.69 108 ILE A CA 1
ATOM 832 C C . ILE A 1 108 ? -13.891 -0.952 2.176 1.00 95.69 108 ILE A C 1
ATOM 834 O O . ILE A 1 108 ? -14.572 -0.501 3.089 1.00 95.69 108 ILE A O 1
ATOM 838 N N . MET A 1 109 ? -14.419 -1.721 1.223 1.00 95.75 109 MET A N 1
ATOM 839 C CA . MET A 1 109 ? -15.843 -2.065 1.189 1.00 95.75 109 MET A CA 1
ATOM 840 C C . MET A 1 109 ? -16.284 -2.842 2.431 1.00 95.75 109 MET A C 1
ATOM 842 O O . MET A 1 109 ? -17.339 -2.538 2.987 1.00 95.75 109 MET A O 1
ATOM 846 N N . ASP A 1 110 ? -15.460 -3.783 2.893 1.00 94.75 110 ASP A N 1
ATOM 847 C CA . ASP A 1 110 ? -15.697 -4.552 4.115 1.00 94.75 110 ASP A CA 1
ATOM 848 C C . ASP A 1 110 ? -15.799 -3.649 5.353 1.00 94.75 110 ASP A C 1
ATOM 850 O O . ASP A 1 110 ? -16.737 -3.797 6.134 1.00 94.75 110 ASP A O 1
ATOM 854 N N . GLN A 1 111 ? -14.938 -2.629 5.471 1.00 94.75 111 GLN A N 1
ATOM 855 C CA . GLN A 1 111 ? -15.014 -1.640 6.560 1.00 94.75 111 GLN A CA 1
ATOM 856 C C . GLN A 1 111 ? -16.334 -0.853 6.580 1.00 94.75 111 GLN A C 1
ATOM 858 O O . GLN A 1 111 ? -16.783 -0.422 7.638 1.00 94.75 111 GLN A O 1
ATOM 863 N N . PHE A 1 112 ? -16.986 -0.693 5.426 1.00 95.12 112 PHE A N 1
ATOM 864 C CA . PHE A 1 112 ? -18.301 -0.056 5.317 1.00 95.12 112 PHE A CA 1
ATOM 865 C C . PHE A 1 112 ? -19.472 -1.054 5.329 1.00 95.12 112 PHE A C 1
ATOM 867 O O . PHE A 1 112 ? -20.621 -0.647 5.148 1.00 95.12 112 PHE A O 1
ATOM 874 N N . GLY A 1 113 ? -19.218 -2.354 5.515 1.00 94.81 113 GLY A N 1
ATOM 875 C CA . GLY A 1 113 ? -20.248 -3.396 5.457 1.00 94.81 113 GLY A CA 1
ATOM 876 C C . GLY A 1 113 ? -20.864 -3.575 4.065 1.00 94.81 113 GLY A C 1
ATOM 877 O O . GLY A 1 113 ? -22.007 -4.021 3.939 1.00 94.81 113 GLY A O 1
ATOM 878 N N . ILE A 1 114 ? -20.137 -3.202 3.010 1.00 95.50 114 ILE A N 1
ATOM 879 C CA . ILE A 1 114 ? -20.589 -3.291 1.621 1.00 95.50 114 ILE A CA 1
ATOM 880 C C . ILE A 1 114 ? -20.051 -4.595 1.012 1.00 95.50 114 ILE A C 1
ATOM 882 O O . ILE A 1 114 ? -18.836 -4.783 0.955 1.00 95.50 114 ILE A O 1
ATOM 886 N N . PRO A 1 115 ? -20.911 -5.494 0.499 1.00 91.25 115 PRO A N 1
ATOM 887 C CA . PRO A 1 115 ? -20.444 -6.703 -0.171 1.00 91.25 115 PRO A CA 1
ATOM 888 C C . PRO A 1 115 ? -19.636 -6.373 -1.440 1.00 91.25 115 PRO A C 1
ATOM 890 O O . PRO A 1 115 ? -20.095 -5.550 -2.241 1.00 91.25 115 PRO A O 1
ATOM 893 N N . PRO A 1 116 ? -18.478 -7.020 -1.678 1.00 88.88 116 PRO A N 1
ATOM 894 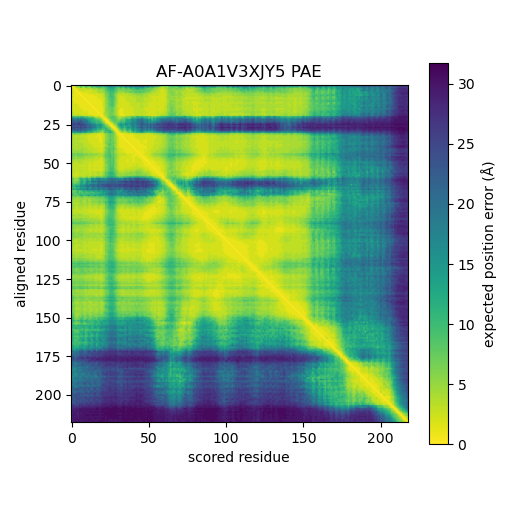C CA . PRO A 1 116 ? -17.718 -6.832 -2.908 1.00 88.88 116 PRO A CA 1
ATOM 895 C C . PRO A 1 116 ? -18.527 -7.285 -4.128 1.00 88.88 116 PRO A C 1
ATOM 897 O O . PRO A 1 116 ? -19.331 -8.218 -4.070 1.00 88.88 116 PRO A O 1
ATOM 900 N N . LEU A 1 117 ? -18.312 -6.615 -5.260 1.00 89.38 117 LEU A N 1
ATOM 901 C CA . LEU A 1 117 ? -19.006 -6.946 -6.503 1.00 89.38 117 LEU A CA 1
ATOM 902 C C . LEU A 1 117 ? -18.438 -8.244 -7.109 1.00 89.38 117 LEU A C 1
ATOM 904 O O . LEU A 1 117 ? -17.237 -8.477 -6.994 1.00 89.38 117 LEU A O 1
ATOM 908 N N . PRO A 1 118 ? -19.240 -9.060 -7.827 1.00 90.00 118 PRO A N 1
ATOM 909 C CA . PRO A 1 118 ? -18.800 -10.376 -8.315 1.00 90.00 118 PRO A CA 1
ATOM 910 C C . PRO A 1 118 ? -17.581 -10.377 -9.248 1.00 90.00 118 PRO A C 1
ATOM 912 O O . PRO A 1 118 ? -16.969 -11.420 -9.450 1.00 90.00 118 PRO A O 1
ATOM 915 N N . TYR A 1 119 ? -17.255 -9.235 -9.860 1.00 90.19 119 TYR A N 1
ATOM 916 C CA . TYR A 1 119 ? -16.103 -9.089 -10.753 1.00 90.19 119 TYR A CA 1
ATOM 917 C C . TYR A 1 119 ? -14.827 -8.629 -10.036 1.00 90.19 119 TYR A C 1
ATOM 919 O O . TYR A 1 119 ? -13.769 -8.602 -10.662 1.00 90.19 119 TYR A O 1
ATOM 927 N N . MET A 1 120 ? -14.915 -8.209 -8.769 1.00 89.44 120 MET A N 1
ATOM 928 C CA . MET A 1 120 ? -13.744 -7.781 -8.011 1.00 89.44 120 MET A CA 1
ATOM 929 C C . MET A 1 120 ? -12.855 -8.984 -7.717 1.00 89.44 120 MET A C 1
ATOM 931 O O . MET A 1 120 ? -13.329 -10.032 -7.281 1.00 89.44 120 MET A O 1
ATOM 935 N N . GLN A 1 121 ? -11.559 -8.821 -7.960 1.00 91.44 121 GLN A N 1
ATOM 936 C CA . GLN A 1 121 ? -10.553 -9.783 -7.535 1.00 91.44 121 GLN A CA 1
ATOM 937 C C . GLN A 1 121 ? -10.032 -9.437 -6.137 1.00 91.44 121 GLN A C 1
ATOM 939 O O . GLN A 1 121 ? -10.150 -8.302 -5.680 1.00 91.44 121 GLN A O 1
ATOM 944 N N . GLY A 1 122 ? -9.410 -10.417 -5.483 1.00 91.44 122 GLY A N 1
ATOM 945 C CA . GLY A 1 122 ? -8.911 -10.274 -4.118 1.00 91.44 122 GLY A CA 1
ATOM 946 C C . GLY A 1 122 ? -9.994 -10.490 -3.063 1.00 91.44 122 GLY A C 1
ATOM 947 O O . GLY A 1 122 ? -11.166 -10.714 -3.363 1.00 91.44 122 GLY A O 1
ATOM 948 N N . ALA A 1 123 ? -9.574 -10.452 -1.806 1.00 93.25 123 ALA A N 1
ATOM 949 C CA . ALA A 1 123 ? -10.450 -10.575 -0.649 1.00 93.25 123 ALA A CA 1
ATOM 950 C C . ALA A 1 123 ? -10.111 -9.469 0.359 1.00 93.25 123 ALA A C 1
ATOM 952 O O . ALA A 1 123 ? -8.976 -8.989 0.351 1.00 93.25 123 ALA A O 1
ATOM 953 N N . PRO A 1 124 ? -11.050 -9.056 1.227 1.00 94.31 124 PRO A N 1
ATOM 954 C CA . PRO A 1 124 ? -10.742 -8.135 2.316 1.00 94.31 124 PRO A CA 1
ATOM 955 C C . PRO A 1 124 ? -9.612 -8.680 3.195 1.00 94.31 124 PRO A C 1
ATOM 957 O O . PRO A 1 124 ? -9.583 -9.880 3.476 1.00 94.31 124 PRO A O 1
ATOM 960 N N . LEU A 1 125 ? -8.705 -7.818 3.658 1.00 94.06 125 LEU A N 1
ATOM 961 C CA . LEU A 1 125 ? -7.610 -8.201 4.566 1.00 94.06 125 LEU A CA 1
ATOM 962 C C . LEU A 1 125 ? -8.106 -8.812 5.889 1.00 94.06 125 LEU A C 1
ATOM 964 O O . LEU A 1 125 ? -7.433 -9.638 6.493 1.00 94.06 125 LEU A O 1
ATOM 968 N N . THR A 1 126 ? -9.317 -8.451 6.297 1.00 90.81 126 THR A N 1
ATOM 969 C CA . THR A 1 126 ? -10.054 -8.979 7.454 1.00 90.81 126 THR A CA 1
ATOM 970 C C . THR A 1 126 ? -10.668 -10.364 7.218 1.00 90.81 126 THR A C 1
ATOM 972 O O . THR A 1 126 ? -11.191 -10.970 8.151 1.00 90.81 126 THR A O 1
ATOM 975 N N . SER A 1 127 ? -10.642 -10.882 5.986 1.00 92.44 127 SER A N 1
ATOM 976 C CA . SER A 1 127 ? -11.257 -12.168 5.656 1.00 92.44 127 SER A CA 1
ATOM 977 C C . SER A 1 127 ? -10.412 -13.362 6.108 1.00 92.44 127 SER A C 1
ATOM 979 O O . SER A 1 127 ? -9.180 -13.323 6.106 1.00 92.44 127 SER A O 1
ATOM 981 N N . ALA A 1 128 ? -11.088 -14.482 6.378 1.00 92.50 128 ALA A N 1
ATOM 982 C CA . ALA A 1 128 ? -10.455 -15.737 6.789 1.00 92.50 128 ALA A CA 1
ATOM 983 C C . ALA A 1 128 ? -9.442 -16.301 5.769 1.00 92.50 128 ALA A C 1
ATOM 985 O O . ALA A 1 128 ? -8.605 -17.131 6.118 1.00 92.50 128 ALA A O 1
ATOM 986 N N . ASN A 1 129 ? -9.468 -15.828 4.516 1.00 91.69 129 ASN A N 1
ATOM 987 C CA . ASN A 1 129 ? -8.484 -16.195 3.493 1.00 91.69 129 ASN A CA 1
ATOM 988 C C . ASN A 1 129 ? -7.044 -15.845 3.904 1.00 91.69 129 ASN A C 1
ATOM 990 O O . ASN A 1 129 ? -6.106 -16.456 3.396 1.00 91.69 129 ASN A O 1
ATOM 994 N N . PHE A 1 130 ? -6.873 -14.879 4.812 1.00 94.00 130 PHE A N 1
ATOM 995 C CA . PHE A 1 130 ? -5.568 -14.419 5.279 1.00 94.00 130 PHE A CA 1
ATOM 996 C C . PHE A 1 130 ? -5.198 -14.902 6.689 1.00 94.00 130 PHE A C 1
ATOM 998 O O . PHE A 1 130 ? -4.106 -14.600 7.156 1.00 94.00 130 PHE A O 1
ATOM 1005 N N . ASP A 1 131 ? -6.037 -15.677 7.388 1.00 90.94 131 ASP A N 1
ATOM 1006 C CA . ASP A 1 131 ? -5.780 -16.032 8.798 1.00 90.94 131 ASP A CA 1
ATOM 1007 C C . ASP A 1 131 ? -4.463 -16.788 9.029 1.00 90.94 131 ASP A C 1
ATOM 1009 O O . ASP A 1 131 ? -3.862 -16.669 10.095 1.00 90.94 131 ASP A O 1
ATOM 1013 N N . GLY A 1 132 ? -3.990 -17.530 8.026 1.00 92.25 132 GLY A N 1
ATOM 1014 C CA . GLY A 1 132 ? -2.714 -18.247 8.065 1.00 92.25 132 GLY A CA 1
ATOM 1015 C C . GLY A 1 132 ? -1.535 -17.515 7.421 1.00 92.25 132 GLY A C 1
ATOM 1016 O O . GLY A 1 132 ? -0.475 -18.121 7.281 1.00 92.25 132 GLY A O 1
ATOM 1017 N N . THR A 1 133 ? -1.706 -16.268 6.969 1.00 93.56 133 THR A N 1
ATOM 1018 C CA . THR A 1 133 ? -0.690 -15.554 6.172 1.00 93.56 133 THR A CA 1
ATOM 1019 C C . THR A 1 133 ? -0.027 -14.397 6.912 1.00 93.56 133 THR A C 1
ATOM 1021 O O . THR A 1 133 ? 0.973 -13.866 6.429 1.00 93.56 133 THR A O 1
ATOM 1024 N N . TYR A 1 134 ? -0.556 -14.014 8.075 1.00 93.94 134 TYR A N 1
ATOM 1025 C CA . TYR A 1 134 ? 0.044 -12.996 8.931 1.00 93.94 134 TYR A CA 1
ATOM 1026 C C . TYR A 1 134 ? 1.218 -13.564 9.725 1.00 93.94 134 TYR A C 1
ATOM 1028 O O . TYR A 1 134 ? 1.107 -14.610 10.364 1.00 93.94 134 TYR A O 1
ATOM 1036 N N . VAL A 1 135 ? 2.334 -12.842 9.711 1.00 93.62 135 VAL A N 1
ATOM 1037 C CA . VAL A 1 135 ? 3.565 -13.214 10.412 1.00 93.62 135 VAL A CA 1
ATOM 1038 C C . VAL A 1 135 ? 4.014 -12.043 11.273 1.00 93.62 135 VAL A C 1
ATOM 1040 O O . VAL A 1 135 ? 4.064 -10.919 10.784 1.00 93.62 135 VAL A O 1
ATOM 1043 N N . ASP A 1 136 ? 4.363 -12.306 12.531 1.00 94.62 136 ASP A N 1
ATOM 1044 C CA . ASP A 1 136 ? 5.070 -11.343 13.378 1.00 94.62 136 ASP A CA 1
ATOM 1045 C C . ASP A 1 136 ? 6.562 -11.364 13.001 1.00 94.62 136 ASP A C 1
ATOM 1047 O O . ASP A 1 136 ? 7.247 -12.366 13.249 1.00 94.62 136 ASP A O 1
ATOM 1051 N N . PRO A 1 137 ? 7.097 -10.305 12.368 1.00 93.44 137 PRO A N 1
ATOM 1052 C CA . PRO A 1 137 ? 8.509 -10.253 12.013 1.00 93.44 137 PRO A CA 1
ATOM 1053 C C . PRO A 1 137 ? 9.408 -9.945 13.224 1.00 93.44 137 PRO A C 1
ATOM 1055 O O . PRO A 1 137 ? 10.638 -10.046 13.120 1.00 93.44 137 PRO A O 1
ATOM 1058 N N . GLY A 1 138 ? 8.826 -9.542 14.359 1.00 92.44 138 GLY A N 1
ATOM 1059 C CA . GLY A 1 138 ? 9.517 -9.103 15.560 1.00 92.44 138 GLY A CA 1
ATOM 1060 C C . GLY A 1 138 ? 10.616 -8.072 15.256 1.00 92.44 138 GLY A C 1
ATOM 1061 O O . GLY A 1 138 ? 10.421 -7.159 14.450 1.00 92.44 138 GLY A O 1
ATOM 1062 N N . PRO A 1 139 ? 11.823 -8.215 15.836 1.00 92.31 139 PRO A N 1
ATOM 1063 C CA . PRO A 1 139 ? 12.921 -7.274 15.608 1.00 92.31 139 PRO A CA 1
ATOM 1064 C C . PRO A 1 139 ? 13.527 -7.351 14.193 1.00 92.31 139 PRO A C 1
ATOM 1066 O O . PRO A 1 139 ? 14.413 -6.562 13.869 1.00 92.31 139 PRO A O 1
ATOM 1069 N N . ASN A 1 140 ? 13.088 -8.289 13.345 1.00 91.69 140 ASN A N 1
ATOM 1070 C CA . ASN A 1 140 ? 13.685 -8.551 12.035 1.00 91.69 140 ASN A CA 1
ATOM 1071 C C . ASN A 1 140 ? 12.940 -7.887 10.869 1.00 91.69 140 ASN A C 1
ATOM 1073 O O . ASN A 1 140 ? 13.283 -8.172 9.722 1.00 91.69 140 ASN A O 1
ATOM 1077 N N . LEU A 1 141 ? 11.964 -7.004 11.125 1.00 89.12 141 LEU A N 1
ATOM 1078 C CA . LEU A 1 141 ? 11.112 -6.373 10.104 1.00 89.12 141 LEU A CA 1
ATOM 1079 C C . LEU A 1 141 ? 11.883 -5.916 8.858 1.00 89.12 141 LEU A C 1
ATOM 1081 O O . LEU A 1 141 ? 11.555 -6.320 7.748 1.00 89.12 141 LEU A O 1
ATOM 1085 N N . PHE A 1 142 ? 12.953 -5.135 9.035 1.00 88.06 142 PHE A N 1
ATOM 1086 C CA . PHE A 1 142 ? 13.748 -4.637 7.909 1.00 88.06 142 PHE A CA 1
ATOM 1087 C C . PHE A 1 142 ? 14.357 -5.764 7.060 1.00 88.06 142 PHE A C 1
ATOM 1089 O O . PHE A 1 142 ? 14.367 -5.683 5.833 1.00 88.06 142 PHE A O 1
ATOM 1096 N N . SER A 1 143 ? 14.860 -6.817 7.710 1.00 89.94 143 SER A N 1
ATOM 1097 C CA . SER A 1 143 ? 15.457 -7.970 7.032 1.00 89.94 143 SER A CA 1
ATOM 1098 C C . SER A 1 143 ? 14.407 -8.751 6.245 1.00 89.94 143 SER A C 1
ATOM 1100 O O . SER A 1 143 ? 14.643 -9.095 5.089 1.00 89.94 143 SER A O 1
ATOM 1102 N N . VAL A 1 144 ? 13.233 -8.976 6.846 1.00 88.81 144 VAL A N 1
ATOM 1103 C CA . VAL A 1 144 ? 12.128 -9.701 6.207 1.00 88.81 144 VAL A CA 1
ATOM 1104 C C . VAL A 1 144 ? 11.620 -8.936 4.986 1.00 88.81 144 VAL A C 1
ATOM 1106 O O . VAL A 1 144 ? 11.651 -9.477 3.886 1.00 88.81 144 VAL A O 1
ATOM 1109 N N . LEU A 1 145 ? 11.311 -7.643 5.137 1.00 86.94 145 LEU A N 1
ATOM 1110 C CA . LEU A 1 145 ? 10.874 -6.799 4.019 1.00 86.94 145 LEU A CA 1
ATOM 1111 C C . LEU A 1 145 ?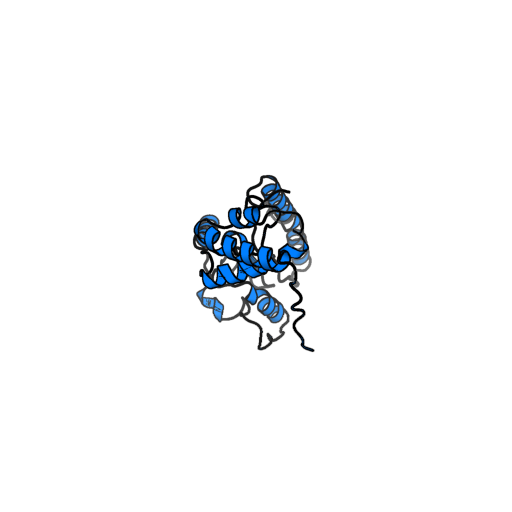 11.922 -6.732 2.900 1.00 86.94 145 LEU A C 1
ATOM 1113 O O . LEU A 1 145 ? 11.587 -6.820 1.721 1.00 86.94 145 LEU A O 1
ATOM 1117 N N . SER A 1 146 ? 13.207 -6.609 3.251 1.00 85.69 146 SER A N 1
ATOM 1118 C CA . SER A 1 146 ? 14.288 -6.594 2.257 1.00 85.69 146 SER A CA 1
ATOM 1119 C C . SER A 1 146 ? 14.367 -7.907 1.474 1.00 85.69 146 SER A C 1
ATOM 1121 O O . SER A 1 146 ? 14.596 -7.884 0.264 1.00 85.69 146 SER A O 1
ATOM 1123 N N . ALA A 1 147 ? 14.171 -9.046 2.145 1.00 85.88 147 ALA A N 1
ATOM 1124 C CA . ALA A 1 147 ? 14.144 -10.357 1.506 1.00 85.88 147 ALA A CA 1
ATOM 1125 C C . ALA A 1 147 ? 12.918 -10.524 0.596 1.00 85.88 147 ALA A C 1
ATOM 1127 O O . ALA A 1 147 ? 13.060 -11.039 -0.514 1.00 85.88 147 ALA A O 1
ATOM 1128 N N . ASP A 1 148 ? 11.752 -10.030 1.016 1.00 83.62 148 ASP A N 1
ATOM 1129 C CA . ASP A 1 148 ? 10.522 -10.077 0.222 1.00 83.62 148 ASP A CA 1
ATOM 1130 C C . ASP A 1 148 ? 10.661 -9.284 -1.080 1.00 83.62 148 ASP A C 1
ATOM 1132 O O . ASP A 1 148 ? 10.354 -9.801 -2.155 1.00 83.62 148 ASP A O 1
ATOM 1136 N N . PHE A 1 149 ? 11.208 -8.063 -1.020 1.00 78.88 149 PHE A N 1
ATOM 1137 C CA . PHE A 1 149 ? 11.485 -7.274 -2.224 1.00 78.88 149 PHE A CA 1
ATOM 1138 C C . PHE A 1 149 ? 12.558 -7.916 -3.112 1.00 78.88 149 PHE A C 1
ATOM 1140 O O . PHE A 1 149 ? 12.435 -7.887 -4.335 1.00 78.88 149 PHE A O 1
ATOM 1147 N N . ALA A 1 150 ? 13.594 -8.524 -2.527 1.00 79.25 150 ALA A N 1
ATOM 1148 C CA . ALA A 1 150 ? 14.633 -9.218 -3.288 1.00 79.25 150 ALA A CA 1
ATOM 1149 C C . ALA A 1 150 ? 14.119 -10.488 -3.993 1.00 79.25 150 ALA A C 1
ATOM 1151 O O . ALA A 1 150 ? 14.683 -10.893 -5.010 1.00 79.25 150 ALA A O 1
ATOM 1152 N N . GLY A 1 151 ? 13.059 -11.109 -3.469 1.00 78.38 151 GLY A N 1
ATOM 1153 C CA . GLY A 1 151 ? 12.403 -12.270 -4.067 1.00 78.38 151 GLY A CA 1
ATOM 1154 C C . GLY A 1 151 ? 11.483 -11.943 -5.247 1.00 78.38 151 GLY A C 1
ATOM 1155 O O . GLY A 1 151 ? 11.061 -12.863 -5.951 1.00 78.38 151 GLY A O 1
ATOM 1156 N N . GLN A 1 152 ? 11.167 -10.666 -5.494 1.00 77.06 152 GLN A N 1
ATOM 1157 C CA . GLN A 1 152 ? 10.283 -10.278 -6.594 1.00 77.06 152 GLN A CA 1
ATOM 1158 C C . GLN A 1 152 ? 10.975 -10.460 -7.952 1.00 77.06 152 GLN A C 1
ATOM 1160 O O . GLN A 1 152 ? 12.052 -9.924 -8.218 1.00 77.06 152 GLN A O 1
ATOM 1165 N N . GLY A 1 153 ? 10.334 -11.237 -8.825 1.00 73.94 153 GLY A N 1
ATOM 1166 C CA . GLY A 1 153 ? 10.801 -11.518 -10.180 1.00 73.94 153 GLY A CA 1
ATOM 1167 C C . GLY A 1 153 ? 10.103 -10.664 -11.234 1.00 73.94 153 GLY A C 1
ATOM 1168 O O . GLY A 1 153 ? 9.054 -10.072 -10.991 1.00 73.94 153 GLY A O 1
ATOM 1169 N N . TYR A 1 154 ? 10.689 -10.616 -12.430 1.00 74.31 154 TYR A N 1
ATOM 1170 C CA . TYR A 1 154 ? 9.986 -10.087 -13.597 1.00 74.31 154 TYR A CA 1
ATOM 1171 C C . TYR A 1 154 ? 8.783 -10.984 -13.932 1.00 74.31 154 TYR A C 1
ATOM 1173 O O . TYR A 1 154 ? 8.840 -12.193 -13.675 1.00 74.31 154 TYR A O 1
ATOM 1181 N N . PRO A 1 155 ? 7.728 -10.431 -14.558 1.00 71.81 155 PRO A N 1
ATOM 1182 C CA . PRO A 1 155 ? 6.703 -11.240 -15.200 1.00 71.81 155 PRO A CA 1
ATOM 1183 C C . PRO A 1 155 ? 7.313 -12.241 -16.191 1.00 71.81 155 PRO A C 1
ATOM 1185 O O . PRO A 1 155 ? 8.457 -12.094 -16.632 1.00 71.81 155 PRO A O 1
ATOM 1188 N N . ASP A 1 156 ? 6.539 -13.257 -16.575 1.00 76.31 156 ASP A N 1
ATOM 1189 C CA . ASP A 1 156 ? 6.959 -14.148 -17.653 1.00 76.31 156 ASP A CA 1
ATOM 1190 C C . ASP A 1 156 ? 7.176 -13.366 -18.960 1.00 76.31 156 ASP A C 1
ATOM 1192 O O . ASP A 1 156 ? 6.598 -12.300 -19.184 1.00 76.31 156 ASP A O 1
ATOM 1196 N N . ILE A 1 157 ? 7.994 -13.924 -19.854 1.00 70.62 157 ILE A N 1
ATOM 1197 C CA . ILE A 1 157 ? 8.437 -13.210 -21.054 1.00 70.62 157 ILE A CA 1
ATOM 1198 C C . ILE A 1 157 ? 7.277 -12.762 -21.952 1.00 70.62 157 ILE A C 1
ATOM 1200 O O . ILE A 1 157 ? 7.348 -11.681 -22.530 1.00 70.62 157 ILE A O 1
ATOM 1204 N N . ALA A 1 158 ? 6.195 -13.540 -22.061 1.00 70.00 158 ALA A N 1
ATOM 1205 C CA . ALA A 1 158 ? 5.061 -13.167 -22.902 1.00 70.00 158 ALA A CA 1
ATOM 1206 C C . ALA A 1 158 ? 4.310 -11.972 -22.297 1.00 70.00 158 ALA A C 1
ATOM 1208 O O . ALA A 1 158 ? 3.984 -11.013 -23.005 1.00 70.00 158 ALA A O 1
ATOM 1209 N N . THR A 1 159 ? 4.108 -11.994 -20.980 1.00 71.75 159 THR A N 1
ATOM 1210 C CA . THR A 1 159 ? 3.516 -10.889 -20.222 1.00 71.75 159 THR A CA 1
ATOM 1211 C C . THR A 1 159 ? 4.377 -9.629 -20.303 1.00 71.75 159 THR A C 1
ATOM 1213 O O . THR A 1 159 ? 3.864 -8.556 -20.627 1.00 71.75 159 THR A O 1
ATOM 1216 N N . THR A 1 160 ? 5.693 -9.747 -20.114 1.00 67.62 160 THR A N 1
ATOM 1217 C CA . THR A 1 160 ? 6.627 -8.620 -20.235 1.00 67.62 160 THR A CA 1
ATOM 1218 C C . THR A 1 160 ? 6.588 -7.985 -21.624 1.00 67.62 160 THR A C 1
ATOM 1220 O O . THR A 1 160 ? 6.573 -6.761 -21.737 1.00 67.62 160 THR A O 1
ATOM 1223 N N . LEU A 1 161 ? 6.518 -8.787 -22.692 1.00 64.56 161 LEU A N 1
ATOM 1224 C CA . LEU A 1 161 ? 6.431 -8.274 -24.063 1.00 64.56 161 LEU A CA 1
ATOM 1225 C C . LEU A 1 161 ? 5.120 -7.540 -24.331 1.00 64.56 161 LEU A C 1
ATOM 1227 O O . LEU A 1 161 ? 5.126 -6.462 -24.927 1.00 64.56 161 LEU A O 1
ATOM 1231 N N . SER A 1 162 ? 4.001 -8.098 -23.868 1.00 70.00 162 SER A N 1
ATOM 1232 C CA . SER A 1 162 ? 2.692 -7.457 -23.985 1.00 70.00 162 SER A CA 1
ATOM 1233 C C . SER A 1 162 ? 2.675 -6.104 -23.267 1.00 70.00 162 SER A C 1
ATOM 1235 O O . SER A 1 162 ? 2.298 -5.088 -23.855 1.00 70.00 162 SER A O 1
ATOM 1237 N N . LEU A 1 163 ? 3.168 -6.054 -22.028 1.00 69.38 163 LEU A N 1
ATOM 1238 C CA . LEU A 1 163 ? 3.198 -4.834 -21.218 1.00 69.38 163 LEU A CA 1
ATOM 1239 C C . LEU A 1 163 ? 4.173 -3.798 -21.790 1.00 69.38 163 LEU A C 1
ATOM 1241 O O . LEU A 1 163 ? 3.791 -2.644 -21.974 1.00 69.38 163 LEU A O 1
ATOM 1245 N N . GLY A 1 164 ? 5.363 -4.224 -22.221 1.00 65.31 164 GLY A N 1
ATOM 1246 C CA . GLY A 1 164 ? 6.304 -3.368 -22.942 1.00 65.31 164 GLY A CA 1
ATOM 1247 C C . GLY A 1 164 ? 5.703 -2.777 -24.223 1.00 65.31 164 GLY A C 1
ATOM 1248 O O . GLY A 1 164 ? 5.847 -1.582 -24.474 1.00 65.31 164 GLY A O 1
ATOM 1249 N N . SER A 1 165 ? 4.958 -3.569 -25.003 1.00 64.31 165 SER A N 1
ATOM 1250 C CA . SER A 1 165 ? 4.299 -3.086 -26.226 1.00 64.31 165 SER A CA 1
ATOM 1251 C C . SER A 1 165 ? 3.232 -2.023 -25.941 1.00 64.31 165 SER A C 1
ATOM 1253 O O . SER A 1 165 ? 3.160 -1.020 -26.653 1.00 64.31 165 SER A O 1
ATOM 1255 N N . ARG A 1 166 ? 2.448 -2.197 -24.866 1.00 65.50 166 ARG A N 1
ATOM 1256 C CA . ARG A 1 166 ? 1.445 -1.219 -24.423 1.00 65.50 166 ARG A CA 1
ATOM 1257 C C . ARG A 1 166 ? 2.101 0.085 -23.997 1.00 65.50 166 ARG A C 1
ATOM 1259 O O . ARG A 1 166 ? 1.619 1.145 -24.380 1.00 65.50 166 ARG A O 1
ATOM 1266 N N . THR A 1 167 ? 3.206 0.007 -23.266 1.00 66.56 167 THR A N 1
ATOM 1267 C CA . THR A 1 167 ? 3.959 1.183 -22.819 1.00 66.56 167 THR A CA 1
ATOM 1268 C C . THR A 1 167 ? 4.540 1.946 -24.004 1.00 66.56 167 THR A C 1
ATOM 1270 O O . THR A 1 167 ? 4.352 3.156 -24.109 1.00 66.56 167 THR A O 1
ATOM 1273 N N . VAL A 1 168 ? 5.134 1.247 -24.976 1.00 63.47 168 VAL A N 1
ATOM 1274 C CA . VAL A 1 168 ? 5.602 1.853 -26.234 1.00 63.47 168 VAL A CA 1
ATOM 1275 C C . VAL A 1 168 ? 4.454 2.528 -26.988 1.00 63.47 168 VAL A C 1
ATOM 1277 O O . VAL A 1 168 ? 4.552 3.711 -27.308 1.00 63.47 168 VAL A O 1
ATOM 1280 N N . ALA A 1 169 ? 3.345 1.818 -27.219 1.00 62.69 169 ALA A N 1
ATOM 1281 C CA . ALA A 1 169 ? 2.168 2.355 -27.904 1.00 62.69 169 ALA A CA 1
ATOM 1282 C C . ALA A 1 169 ? 1.588 3.592 -27.200 1.00 62.69 169 ALA A C 1
ATOM 1284 O O . ALA A 1 169 ? 1.245 4.568 -27.864 1.00 62.69 169 ALA A O 1
ATOM 1285 N N . ALA A 1 170 ? 1.528 3.580 -25.866 1.00 60.31 170 ALA A N 1
ATOM 1286 C CA . ALA A 1 170 ? 1.047 4.701 -25.065 1.00 60.31 170 ALA A CA 1
ATOM 1287 C C . ALA A 1 170 ? 2.000 5.908 -25.079 1.00 60.31 170 ALA A C 1
ATOM 1289 O O . ALA A 1 170 ? 1.545 7.041 -24.933 1.00 60.31 170 ALA A O 1
ATOM 1290 N N . THR A 1 171 ? 3.303 5.695 -25.296 1.00 60.22 171 THR A N 1
ATOM 1291 C CA . THR A 1 171 ? 4.302 6.780 -25.282 1.00 60.22 171 THR A CA 1
ATOM 1292 C C . THR A 1 171 ? 4.547 7.379 -26.674 1.00 60.22 171 THR A C 1
ATOM 1294 O O . THR A 1 171 ? 4.967 8.527 -26.792 1.00 60.22 171 THR A O 1
ATOM 1297 N N . ILE A 1 172 ? 4.230 6.660 -27.754 1.00 56.16 172 ILE A N 1
ATOM 1298 C CA . ILE A 1 172 ? 4.399 7.124 -29.145 1.00 56.16 172 ILE A CA 1
ATOM 1299 C C . ILE A 1 172 ? 3.743 8.481 -29.459 1.00 56.16 172 ILE A C 1
ATOM 1301 O O . ILE A 1 172 ? 4.407 9.291 -30.111 1.00 56.16 172 ILE A O 1
ATOM 1305 N N . PRO A 1 173 ? 2.520 8.805 -28.988 1.00 54.19 173 PRO A N 1
ATOM 1306 C CA . PRO A 1 173 ? 1.938 10.133 -29.199 1.00 54.19 173 PRO A CA 1
ATOM 1307 C C . PRO A 1 173 ? 2.800 11.276 -28.637 1.00 54.19 173 PRO A C 1
ATOM 1309 O O . PRO A 1 173 ? 2.722 12.400 -29.126 1.00 54.19 173 PRO A O 1
ATOM 1312 N N . TYR A 1 174 ? 3.650 10.986 -27.647 1.00 48.94 174 TYR A N 1
ATOM 1313 C CA . TYR A 1 174 ? 4.518 11.950 -26.968 1.00 48.94 174 TYR A CA 1
ATOM 1314 C C . TYR A 1 174 ? 5.963 11.965 -27.502 1.00 48.94 174 TYR A C 1
ATOM 1316 O O . TYR A 1 174 ? 6.712 12.891 -27.196 1.00 48.94 174 TYR A O 1
ATOM 1324 N N . LEU A 1 175 ? 6.366 10.983 -28.322 1.00 48.81 175 LEU A N 1
ATOM 1325 C CA . LEU A 1 175 ? 7.756 10.773 -28.764 1.00 48.81 175 LEU A CA 1
ATOM 1326 C C . LEU A 1 175 ? 7.992 11.010 -30.258 1.00 48.81 175 LEU A C 1
ATOM 1328 O O . LEU A 1 175 ? 8.978 10.513 -30.798 1.00 48.81 175 LEU A O 1
ATOM 1332 N N . VAL A 1 176 ? 7.170 11.828 -30.921 1.00 49.88 176 VAL A N 1
ATOM 1333 C CA . VAL A 1 176 ? 7.336 12.190 -32.349 1.00 49.88 176 VAL A CA 1
ATOM 1334 C C . VAL A 1 176 ? 8.753 12.728 -32.681 1.00 49.88 176 VAL A C 1
ATOM 1336 O O . VAL A 1 176 ? 9.119 12.807 -33.849 1.00 49.88 176 VAL A O 1
ATOM 1339 N N . TYR A 1 177 ? 9.597 13.017 -31.677 1.00 49.94 177 TYR A N 1
ATOM 1340 C CA . TYR A 1 177 ? 10.976 13.487 -31.838 1.00 49.94 177 TYR A CA 1
ATOM 1341 C C . TYR A 1 177 ? 12.091 12.742 -31.060 1.00 49.94 177 TYR A C 1
ATOM 1343 O O . TYR A 1 177 ? 13.228 13.208 -31.105 1.00 49.94 177 TYR A O 1
ATOM 1351 N N . SER A 1 178 ? 11.849 11.597 -30.397 1.00 49.81 178 SER A N 1
ATOM 1352 C CA . SER A 1 178 ? 12.913 10.865 -29.660 1.00 49.81 178 SER A CA 1
ATOM 1353 C C . SER A 1 178 ? 13.218 9.470 -30.244 1.00 49.81 178 SER A C 1
ATOM 1355 O O . SER A 1 178 ? 12.282 8.721 -30.524 1.00 49.81 178 SER A O 1
ATOM 1357 N N . PRO A 1 179 ? 14.501 9.072 -30.421 1.00 55.62 179 PRO A N 1
ATOM 1358 C CA . PRO A 1 179 ? 14.866 7.800 -31.050 1.00 55.62 179 PRO A CA 1
ATOM 1359 C C . PRO A 1 179 ? 14.439 6.575 -30.233 1.00 55.62 179 PRO A C 1
ATOM 1361 O O . PRO A 1 179 ? 14.766 6.450 -29.057 1.00 55.62 179 PRO A O 1
ATOM 1364 N N . ILE A 1 180 ? 13.805 5.614 -30.903 1.00 59.03 180 ILE A N 1
ATOM 1365 C CA . ILE A 1 180 ? 13.394 4.298 -30.376 1.00 59.03 180 ILE A CA 1
ATOM 1366 C C . ILE A 1 180 ? 14.541 3.521 -29.718 1.00 59.03 180 ILE A C 1
ATOM 1368 O O . ILE A 1 180 ? 14.300 2.732 -28.809 1.00 59.03 180 ILE A O 1
ATOM 1372 N N . GLN A 1 181 ? 15.787 3.784 -30.121 1.00 58.66 181 GLN A N 1
ATOM 1373 C CA . GLN A 1 181 ? 16.976 3.198 -29.504 1.00 58.66 181 GLN A CA 1
ATOM 1374 C C . GLN A 1 181 ? 17.041 3.467 -27.991 1.00 58.66 181 GLN A C 1
ATOM 1376 O O . GLN A 1 181 ? 17.390 2.578 -27.227 1.00 58.66 181 GLN A O 1
ATOM 1381 N N . ASN A 1 182 ? 16.572 4.634 -27.543 1.00 57.22 182 ASN A N 1
ATOM 1382 C CA . ASN A 1 182 ? 16.538 4.992 -26.126 1.00 57.22 182 ASN A CA 1
ATOM 1383 C C . ASN A 1 182 ? 15.569 4.110 -25.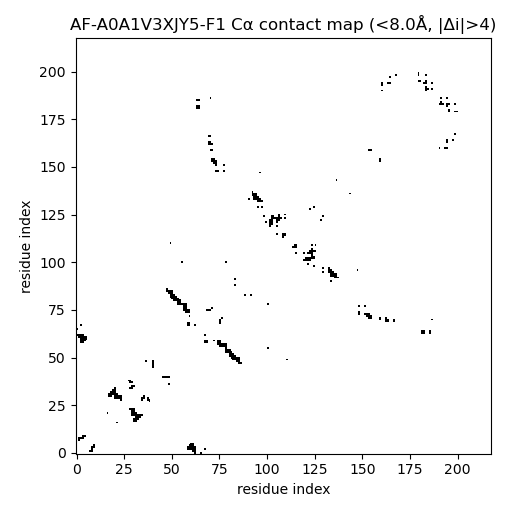312 1.00 57.22 182 ASN A C 1
ATOM 1385 O O . ASN A 1 182 ? 15.790 3.869 -24.131 1.00 57.22 182 ASN A O 1
ATOM 1389 N N . ILE A 1 183 ? 14.501 3.601 -25.937 1.00 59.44 183 ILE A N 1
ATOM 1390 C CA . ILE A 1 183 ? 13.557 2.669 -25.298 1.00 59.44 183 ILE A CA 1
ATOM 1391 C C . ILE A 1 183 ? 14.154 1.261 -25.233 1.00 59.44 183 ILE A C 1
ATOM 1393 O O . ILE A 1 183 ? 13.982 0.556 -24.242 1.00 59.44 183 ILE A O 1
ATOM 1397 N N . VAL A 1 184 ? 14.861 0.847 -26.285 1.00 63.00 184 VAL A N 1
ATOM 1398 C CA . VAL A 1 184 ? 15.562 -0.442 -26.316 1.00 63.00 184 VAL A CA 1
ATOM 1399 C C . VAL A 1 184 ? 16.608 -0.497 -25.211 1.00 63.00 184 VAL A C 1
ATOM 1401 O O . VAL A 1 184 ? 16.684 -1.485 -24.494 1.00 63.00 184 VAL A O 1
ATOM 1404 N N . ASP A 1 185 ? 17.353 0.583 -25.010 1.00 61.66 185 ASP A N 1
ATOM 1405 C CA . ASP A 1 185 ? 18.420 0.626 -24.013 1.00 61.66 185 ASP A CA 1
ATOM 1406 C C . ASP A 1 185 ? 17.885 0.706 -22.565 1.00 61.66 185 ASP A C 1
ATOM 1408 O O . ASP A 1 185 ? 18.609 0.396 -21.621 1.00 61.66 185 ASP A O 1
ATOM 1412 N N . ALA A 1 186 ? 16.610 1.076 -22.384 1.00 59.94 186 ALA A N 1
ATOM 1413 C CA . ALA A 1 186 ? 15.939 1.200 -21.087 1.00 59.94 186 ALA A CA 1
ATOM 1414 C C . ALA A 1 186 ? 15.460 -0.135 -20.491 1.00 59.94 186 ALA A C 1
ATOM 1416 O O . ALA A 1 186 ? 15.171 -0.209 -19.294 1.00 59.94 186 ALA A O 1
ATOM 1417 N N . VAL A 1 187 ? 15.346 -1.190 -21.300 1.00 58.75 187 VAL A N 1
ATOM 1418 C CA . VAL A 1 187 ? 14.911 -2.506 -20.819 1.00 58.75 187 VAL A CA 1
ATOM 1419 C C . VAL A 1 187 ? 16.112 -3.405 -20.493 1.00 58.75 187 VAL A C 1
ATOM 1421 O O . VAL A 1 187 ? 17.173 -3.272 -21.111 1.00 58.75 187 VAL A O 1
ATOM 1424 N N . PRO A 1 188 ? 15.973 -4.350 -19.541 1.00 59.22 188 PRO A N 1
ATOM 1425 C CA . PRO A 1 188 ? 16.976 -5.381 -19.285 1.00 59.22 188 PRO A CA 1
ATOM 1426 C C . PRO A 1 188 ? 17.508 -6.039 -20.565 1.00 59.22 188 PRO A C 1
ATOM 1428 O O . PRO A 1 188 ? 16.753 -6.248 -21.512 1.00 59.22 188 PRO A O 1
ATOM 1431 N N . SER A 1 189 ? 18.788 -6.430 -20.582 1.00 68.00 189 SER A N 1
ATOM 1432 C CA . SER A 1 189 ? 19.479 -6.944 -21.782 1.00 68.00 189 SER A CA 1
ATOM 1433 C C . SER A 1 189 ? 18.734 -8.078 -22.499 1.00 68.00 189 SER A C 1
ATOM 1435 O O . SER A 1 189 ? 18.676 -8.107 -23.726 1.00 68.00 189 SER A O 1
ATOM 1437 N N . PHE A 1 190 ? 18.092 -8.975 -21.746 1.00 66.19 190 PHE A N 1
ATOM 1438 C CA . PHE A 1 190 ? 17.301 -10.081 -22.296 1.00 66.19 190 PHE A CA 1
ATOM 1439 C C . PHE A 1 190 ? 16.012 -9.637 -23.019 1.00 66.19 190 PHE A C 1
ATOM 1441 O O . PHE A 1 190 ? 15.440 -10.414 -23.781 1.00 66.19 190 PHE A O 1
ATOM 1448 N N . LEU A 1 191 ? 15.569 -8.394 -22.821 1.00 59.72 191 LEU A N 1
ATOM 1449 C CA . LEU A 1 191 ? 14.392 -7.784 -23.449 1.00 59.72 191 LEU A CA 1
ATOM 1450 C C . LEU A 1 191 ? 14.751 -6.809 -24.574 1.00 59.72 191 LEU A C 1
ATOM 1452 O O . LEU A 1 191 ? 13.871 -6.424 -25.340 1.00 59.72 191 LEU A O 1
ATOM 1456 N N . GLN A 1 192 ? 16.023 -6.438 -24.725 1.00 63.84 192 GLN A N 1
ATOM 1457 C CA . GLN A 1 192 ? 16.445 -5.455 -25.727 1.00 63.84 192 GLN A CA 1
ATOM 1458 C C . GLN A 1 192 ? 16.138 -5.917 -27.151 1.00 63.84 192 GLN A C 1
ATOM 1460 O O . GLN A 1 192 ? 15.539 -5.179 -27.931 1.00 63.84 192 GLN A O 1
ATOM 1465 N N . LEU A 1 193 ? 16.489 -7.163 -27.485 1.00 64.50 193 LEU A N 1
ATOM 1466 C CA . LEU A 1 193 ? 16.238 -7.724 -28.812 1.00 64.50 193 LEU A CA 1
ATOM 1467 C C . LEU A 1 193 ? 14.738 -7.688 -29.173 1.00 64.50 193 LEU A C 1
ATOM 1469 O O . LEU A 1 193 ? 14.399 -7.081 -30.191 1.00 64.50 193 LEU A O 1
ATOM 1473 N N . PRO A 1 194 ? 13.815 -8.241 -28.365 1.00 58.78 194 PRO A N 1
ATOM 1474 C CA . PRO A 1 194 ? 12.406 -8.211 -28.732 1.00 58.78 194 PRO A CA 1
ATOM 1475 C C . PRO A 1 194 ? 11.773 -6.806 -28.667 1.00 58.78 194 PRO A C 1
ATOM 1477 O O . PRO A 1 194 ? 10.933 -6.490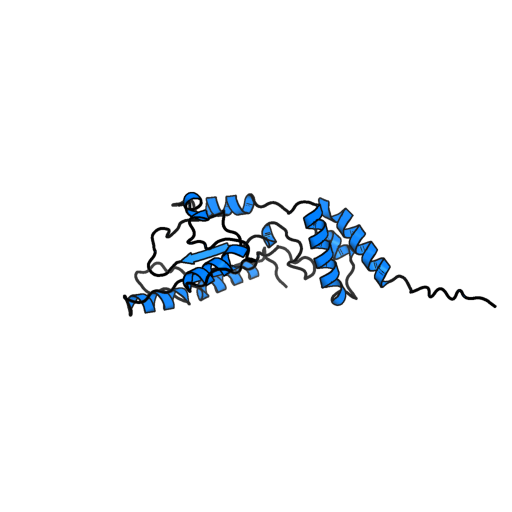 -29.510 1.00 58.78 194 PRO A O 1
ATOM 1480 N N . VAL A 1 195 ? 12.197 -5.923 -27.754 1.00 60.41 195 VAL A N 1
ATOM 1481 C CA . VAL A 1 195 ? 11.718 -4.525 -27.711 1.00 60.41 195 VAL A CA 1
ATOM 1482 C C . VAL A 1 195 ? 12.188 -3.735 -28.936 1.00 60.41 195 VAL A C 1
ATOM 1484 O O . VAL A 1 195 ? 11.416 -2.953 -29.492 1.00 60.41 195 VAL A O 1
ATOM 1487 N N . SER A 1 196 ? 13.405 -3.993 -29.429 1.00 62.72 196 SER A N 1
ATOM 1488 C CA . SER A 1 196 ? 13.921 -3.370 -30.655 1.00 62.72 196 SER A CA 1
ATOM 1489 C C . SER A 1 196 ? 13.101 -3.730 -31.892 1.00 62.72 196 SER A C 1
ATOM 1491 O O . SER A 1 196 ? 12.859 -2.873 -32.740 1.00 62.72 196 SER A O 1
ATOM 1493 N N . TRP A 1 197 ? 12.604 -4.968 -31.975 1.00 62.81 197 TRP A N 1
ATOM 1494 C CA . TRP A 1 197 ? 11.772 -5.418 -33.090 1.00 62.81 197 TRP A CA 1
ATOM 1495 C C . TRP A 1 197 ? 10.390 -4.771 -33.073 1.00 62.81 197 TRP A C 1
ATO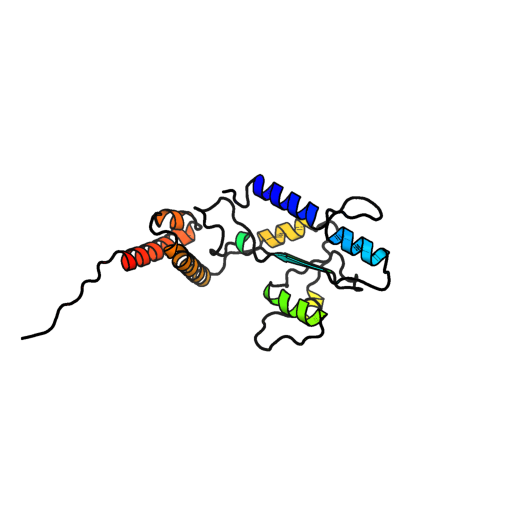M 1497 O O . TRP A 1 197 ? 9.892 -4.366 -34.122 1.00 62.81 197 TRP A O 1
ATOM 1507 N N . LEU A 1 198 ? 9.791 -4.614 -31.890 1.00 61.59 198 LEU A N 1
ATOM 1508 C CA . LEU A 1 198 ? 8.520 -3.906 -31.734 1.00 61.59 198 LEU A CA 1
ATOM 1509 C C . LEU A 1 198 ? 8.668 -2.421 -32.064 1.00 61.59 198 LEU A C 1
ATOM 1511 O O . LEU A 1 198 ? 7.878 -1.886 -32.839 1.00 61.59 198 LEU A O 1
ATOM 1515 N N . GLY A 1 199 ? 9.716 -1.776 -31.550 1.00 61.84 199 GLY A N 1
ATOM 1516 C CA . GLY A 1 199 ? 10.048 -0.400 -31.898 1.00 61.84 199 GLY A CA 1
ATOM 1517 C C . GLY A 1 199 ? 10.230 -0.221 -33.408 1.00 61.84 199 GLY A C 1
ATOM 1518 O O . GLY A 1 199 ? 9.612 0.659 -34.003 1.00 61.84 199 GLY A O 1
ATOM 1519 N N . ALA A 1 200 ? 10.998 -1.101 -34.055 1.00 61.62 200 ALA A N 1
ATOM 1520 C CA . ALA A 1 200 ? 11.177 -1.094 -35.505 1.00 61.62 200 ALA A CA 1
ATOM 1521 C C . ALA A 1 200 ? 9.855 -1.301 -36.264 1.00 61.62 200 ALA A C 1
ATOM 1523 O O . ALA A 1 200 ? 9.601 -0.593 -37.237 1.00 61.62 200 ALA A O 1
ATOM 1524 N N . GLY A 1 201 ? 8.993 -2.215 -35.808 1.00 60.56 201 GLY A N 1
ATOM 1525 C CA . GLY A 1 201 ? 7.681 -2.465 -36.407 1.00 60.56 201 GLY A CA 1
ATOM 1526 C C . GLY A 1 201 ? 6.754 -1.253 -36.321 1.00 60.56 201 GLY A C 1
ATOM 1527 O O . GLY A 1 201 ? 6.121 -0.885 -37.312 1.00 60.56 201 GLY A O 1
ATOM 1528 N N . VAL A 1 202 ? 6.725 -0.568 -35.174 1.00 58.22 202 VAL A N 1
ATOM 1529 C CA . VAL A 1 202 ? 5.906 0.637 -35.026 1.00 58.22 202 VAL A CA 1
ATOM 1530 C C . VAL A 1 202 ? 6.493 1.818 -35.804 1.00 58.22 202 VAL A C 1
ATOM 1532 O O . VAL A 1 202 ? 5.750 2.493 -36.516 1.00 58.22 202 VAL A O 1
ATOM 1535 N N . TYR A 1 203 ? 7.815 2.020 -35.777 1.00 55.09 203 TYR A N 1
ATOM 1536 C CA . TYR A 1 203 ? 8.486 3.013 -36.625 1.00 55.09 203 TYR A CA 1
ATOM 1537 C C . TYR A 1 203 ? 8.167 2.812 -38.103 1.00 55.09 203 TYR A C 1
ATOM 1539 O O . TYR A 1 203 ? 7.859 3.774 -38.802 1.00 55.09 203 TYR A O 1
ATOM 1547 N N . GLN A 1 204 ? 8.230 1.564 -38.575 1.00 56.88 204 GLN A N 1
ATOM 1548 C CA . GLN A 1 204 ? 7.873 1.221 -39.943 1.00 56.88 204 GLN A CA 1
ATOM 1549 C C . GLN A 1 204 ? 6.407 1.546 -40.205 1.00 56.88 204 GLN A C 1
ATOM 1551 O O . GLN A 1 204 ? 6.143 2.230 -41.178 1.00 56.88 204 GLN A O 1
ATOM 1556 N N . SER A 1 205 ? 5.473 1.174 -39.326 1.00 59.94 205 SER A N 1
ATOM 1557 C CA . SER A 1 205 ? 4.046 1.473 -39.522 1.00 59.94 205 SER A CA 1
ATOM 1558 C C . SER A 1 205 ? 3.718 2.973 -39.583 1.00 59.94 205 SER A C 1
ATOM 1560 O O . SER A 1 205 ? 2.831 3.373 -40.333 1.00 59.94 205 SER A O 1
ATOM 1562 N N . LEU A 1 206 ? 4.453 3.807 -38.841 1.00 53.94 206 LEU A N 1
ATOM 1563 C CA . LEU A 1 206 ? 4.252 5.260 -38.795 1.00 53.94 206 LEU A CA 1
ATOM 1564 C C . LEU A 1 206 ? 4.983 6.007 -39.920 1.00 53.94 206 LEU A C 1
ATOM 1566 O O . LEU A 1 206 ? 4.543 7.085 -40.311 1.00 53.94 206 LEU A O 1
ATOM 1570 N N . ASN A 1 207 ? 6.080 5.448 -40.446 1.00 52.66 207 ASN A N 1
ATOM 1571 C CA . ASN A 1 207 ? 6.921 6.085 -41.467 1.00 52.66 207 ASN A CA 1
ATOM 1572 C C . ASN A 1 207 ? 6.882 5.394 -42.836 1.00 52.66 207 ASN A C 1
ATOM 1574 O O . ASN A 1 207 ? 7.514 5.873 -43.778 1.00 52.66 207 ASN A O 1
ATOM 1578 N N . THR A 1 208 ? 6.142 4.294 -42.997 1.00 52.31 208 THR A N 1
ATOM 1579 C CA . THR A 1 208 ? 5.786 3.799 -44.327 1.00 52.31 208 THR A CA 1
ATOM 1580 C C . THR A 1 208 ? 4.832 4.797 -44.973 1.00 52.31 208 THR A C 1
ATOM 1582 O O . THR A 1 208 ? 3.738 5.009 -44.447 1.00 52.31 208 THR A O 1
ATOM 1585 N N . PRO A 1 209 ? 5.179 5.388 -46.131 1.00 43.84 209 PRO A N 1
ATOM 1586 C CA . PRO A 1 209 ? 4.212 6.152 -46.898 1.00 43.84 209 PRO A CA 1
ATOM 1587 C C . PRO A 1 209 ? 3.066 5.210 -47.266 1.00 43.84 209 PRO A C 1
ATOM 1589 O O . PRO A 1 209 ? 3.318 4.127 -47.804 1.00 43.84 209 PRO A O 1
ATOM 1592 N N . HIS A 1 210 ? 1.818 5.608 -47.010 1.00 45.53 210 HIS A N 1
ATOM 1593 C CA . HIS A 1 210 ? 0.656 4.948 -47.601 1.00 45.53 210 HIS A CA 1
ATOM 1594 C C . HIS A 1 210 ? 0.857 4.926 -49.125 1.00 45.53 210 HIS A C 1
ATOM 1596 O O . HIS A 1 210 ? 0.636 5.924 -49.808 1.00 45.53 210 HIS A O 1
ATOM 1602 N N . ARG A 1 211 ? 1.292 3.792 -49.688 1.00 45.38 211 ARG A N 1
ATOM 1603 C CA . ARG A 1 211 ? 1.141 3.544 -51.120 1.00 45.38 211 ARG A CA 1
ATOM 1604 C C . ARG A 1 211 ? -0.346 3.313 -51.340 1.00 45.38 211 ARG A C 1
ATOM 1606 O O . ARG A 1 211 ? -0.838 2.210 -51.116 1.00 45.38 211 ARG A O 1
ATOM 1613 N N . SER A 1 212 ? -1.072 4.359 -51.730 1.00 41.66 212 SER A N 1
ATOM 1614 C CA . SER A 1 212 ? -2.384 4.179 -52.335 1.00 41.66 212 SER A CA 1
ATOM 1615 C C . SER A 1 212 ? -2.184 3.333 -53.592 1.00 41.66 212 SER A C 1
ATOM 1617 O O . SER A 1 212 ? -1.542 3.737 -54.560 1.00 41.66 212 SER A O 1
ATOM 1619 N N . GLY A 1 213 ? -2.680 2.100 -53.552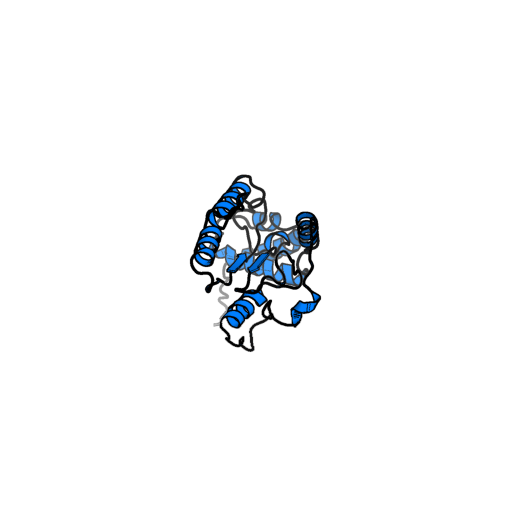 1.00 43.31 213 GLY A N 1
ATOM 1620 C CA . GLY A 1 213 ? -2.838 1.304 -54.753 1.00 43.31 213 GLY A CA 1
ATOM 1621 C C . GLY A 1 213 ? -3.914 1.953 -55.611 1.00 43.31 213 GLY A C 1
ATOM 1622 O O . GLY A 1 213 ? -5.096 1.720 -55.386 1.00 43.31 213 GLY A O 1
ATOM 1623 N N . SER A 1 214 ? -3.529 2.755 -56.602 1.00 39.91 214 SER A N 1
ATOM 1624 C CA . SER A 1 214 ? -4.408 3.057 -57.730 1.00 39.91 214 SER A CA 1
ATOM 1625 C C . SER A 1 214 ? -4.334 1.888 -58.711 1.00 39.91 214 SER A C 1
ATOM 1627 O O . SER A 1 214 ? -3.644 1.939 -59.727 1.00 39.91 214 SER A O 1
ATOM 1629 N N . GLY A 1 215 ? -5.010 0.799 -58.363 1.00 41.50 215 GLY A N 1
ATOM 1630 C CA . GLY A 1 215 ? -5.442 -0.199 -59.326 1.00 41.50 215 GLY A CA 1
ATOM 1631 C C . GLY A 1 215 ? -6.941 -0.043 -59.537 1.00 41.50 215 GLY A C 1
ATOM 1632 O O . GLY A 1 215 ? -7.712 -0.372 -58.640 1.00 41.50 215 GLY A O 1
ATOM 1633 N N . SER A 1 216 ? -7.358 0.438 -60.707 1.00 33.09 216 SER A N 1
ATOM 1634 C CA . SER A 1 216 ? -8.575 -0.064 -61.351 1.00 33.09 216 SER A CA 1
ATOM 1635 C C . SER A 1 216 ? -8.659 0.317 -62.832 1.00 33.09 216 SER A C 1
ATOM 1637 O O . SER A 1 216 ? -8.017 1.282 -63.247 1.00 33.09 216 SER A O 1
ATOM 1639 N N . PRO A 1 217 ? -9.382 -0.495 -63.621 1.00 49.84 217 PRO A N 1
ATOM 1640 C CA . PRO A 1 217 ? -9.154 -0.690 -65.045 1.00 49.84 217 PRO A CA 1
ATOM 1641 C C . PRO A 1 217 ? -10.015 0.223 -65.926 1.00 49.84 217 PRO A C 1
ATOM 1643 O O . PRO A 1 217 ? -11.147 0.547 -65.569 1.00 49.84 217 PRO A O 1
ATOM 1646 N N . ALA A 1 218 ? -9.487 0.542 -67.107 1.00 38.09 218 ALA A N 1
ATOM 1647 C CA . ALA A 1 218 ? -10.200 0.703 -68.375 1.00 38.09 218 ALA A CA 1
ATOM 1648 C C . ALA A 1 218 ? -9.181 0.553 -69.514 1.00 38.09 218 ALA A C 1
ATOM 1650 O O . ALA A 1 218 ? -8.076 1.127 -69.372 1.00 38.09 218 ALA A O 1
#

Radius of gyration: 23.62 Å; Cα contacts (8 Å, |Δi|>4): 224; chains: 1; bounding box: 40×33×93 Å

Organism: Mycobacterium kansasii (NCBI:txid1768)